Protein AF-A0A9D5JKX4-F1 (afdb_monomer)

Sequence (293 aa):
IPADLVMRQAEAALWLLARFGGAGSKSRKGFGAFADIEVEGIGSLEDCIAAGRELRDVCKFTTQTGRKTKTPALESRIGPIKITTPWKDPWFALDRVGDVYQRFVKECKPADRAKLGLPRKGLPRDLNRPRRLASPVHWSLTHGEGGRLTVRWIAFPDGTNDTSTGILRALRGFAERDLAESVRRYRGSGQKTPQRGRTTLDQPLQPRQTIMAELIEEKTKKGGWKARHPETGITGHIENNNAVPPDAEVGQKVKLIVKIAKPNHTVFLWPTPGTEQMQRKATRKPPGGRRRW

Secondary structure (DSSP, 8-state):
--HHHHHHHHHHHHHHHHHH---STTTTBTTTPPPP--BTTB-SHHHHHHHHHHHHHHTT----TT---SS--GGG-EEEEEEE-S---HHHHHHHHHHHHHHHHHHS-HHHHGGGTPPPSS----TTSPP-PPP-EEEEEEE-GGG-EEEEEEE---TT-HHHHHHHHHHHHHHHHHHHHHHHHT--TT---------GGGSPPPTT-EEEEEEES---TTS--EEE-TTT--EEEESSGGGS-TT--TT-EEEEEEEEEETTEEEEE---HHHHHHHHHHHHS-S------

Radius of gyration: 26.94 Å; Cα contacts (8 Å, |Δi|>4): 433; chains: 1; bounding box: 70×52×73 Å

Mean predicted aligned error: 10.8 Å

Solvent-accessible surface area (backbone atoms only — not comparable to full-atom values): 16860 Å² total; per-residue (Å²): 132,62,68,68,61,54,50,48,47,51,51,33,52,50,46,47,36,26,65,52,29,39,52,71,82,61,9,52,70,34,31,55,36,36,63,83,70,89,46,91,92,41,90,49,73,65,41,39,51,50,47,56,46,54,54,32,59,76,68,61,52,73,80,61,84,84,67,70,50,75,54,66,44,83,91,63,41,47,72,73,48,79,46,81,37,58,38,56,52,67,67,44,53,49,48,54,55,49,48,52,53,50,54,56,51,67,74,41,55,77,79,54,41,47,62,57,34,55,88,78,85,88,71,79,94,54,89,88,54,83,71,85,52,72,50,30,55,26,28,17,51,33,78,46,79,95,54,17,31,28,45,33,36,38,31,29,37,53,51,83,41,74,67,42,45,51,54,50,52,51,49,48,57,49,45,56,53,53,48,52,50,48,41,68,76,51,54,64,59,70,70,64,52,77,60,82,66,70,52,71,56,75,57,74,66,48,61,72,38,74,45,70,25,27,29,44,82,66,51,46,101,84,68,33,50,22,34,30,30,74,76,66,66,51,57,27,42,34,74,52,44,90,67,54,63,91,85,67,51,72,67,42,78,42,70,33,30,28,65,38,61,43,102,92,53,30,33,31,32,54,77,42,78,69,56,50,50,52,50,56,55,59,72,64,53,70,81,72,76,77,78,80,126

Nearest PDB structures (foldseek):
  4bts-assembly1_C0  TM=4.861E-01  e=1.302E-01  Tetrahymena thermophila SB210
  8s8e-assembly1_i  TM=3.885E-01  e=6.857E-02  Saccharomyces cerevisiae S288C
  3jam-assembly1_i  TM=4.551E-01  e=2.472E-01  Saccharomyces cerevisiae
  8s8d-assembly1_i  TM=3.923E-01  e=1.302E-01  Saccharomyces cerevisiae S288C
  1bia-assembly1_A  TM=3.705E-01  e=1.159E-01  Escherichia coli

pLDDT: mean 87.34, std 14.93, range [41.31, 98.38]

Foldseek 3Di:
DDPVLVVLLVLLVVQCCQPFFADDDPRLLAPRHHAHDDGPQDDDLVSNVVSVVVVCVVVVVPPPPPDQDQDFDSVQKDDWDKDWFLALDVVLVSVLLVVLLVVLLVPDDPVLNQLQQDDDPDDDPDVPDDPRDHRFKGWHWYQDPPSIIMIIMMGTGRSPDVSSVVSVVVSVVSSVVSVVVVRVVPVDHDPDNPPPPVPVLPDQDDAFDKAWWFWAPDADPVRFTKTARPSNRDIATAPPRVLPDPPDDGRDTAIWGWHDGDRNYTYIYHDDPVSVVVSVVVVPPPPDDPPDD

Structure (mmCIF, N/CA/C/O backbone):
data_AF-A0A9D5JKX4-F1
#
_entry.id   AF-A0A9D5JKX4-F1
#
loop_
_atom_site.group_PDB
_atom_site.id
_atom_site.type_symbol
_atom_site.label_atom_id
_atom_site.label_alt_id
_atom_site.label_comp_id
_atom_site.label_asym_id
_atom_site.label_entity_id
_atom_site.label_seq_id
_atom_site.pdbx_PDB_ins_code
_atom_site.Cartn_x
_atom_site.Cartn_y
_atom_site.Cartn_z
_atom_site.occupancy
_atom_site.B_iso_or_equiv
_atom_site.auth_seq_id
_atom_site.auth_comp_id
_atom_site.auth_asym_id
_atom_site.auth_atom_id
_atom_site.pdbx_PDB_model_num
ATOM 1 N N . ILE A 1 1 ? 13.914 0.297 -35.283 1.00 93.81 1 ILE A N 1
ATOM 2 C CA . ILE A 1 1 ? 14.108 -0.513 -34.056 1.00 93.81 1 ILE A CA 1
ATOM 3 C C . ILE A 1 1 ? 13.853 -1.962 -34.456 1.00 93.81 1 ILE A C 1
ATOM 5 O O . ILE A 1 1 ? 12.792 -2.187 -35.030 1.00 93.81 1 ILE A O 1
ATOM 9 N N . PRO A 1 2 ? 14.802 -2.894 -34.267 1.00 96.75 2 PRO A N 1
ATOM 10 C CA . PRO A 1 2 ? 14.606 -4.312 -34.583 1.00 96.75 2 PRO A CA 1
ATOM 11 C C . PRO A 1 2 ? 13.419 -4.919 -33.823 1.00 96.75 2 PRO A C 1
ATOM 13 O O . PRO A 1 2 ? 13.163 -4.522 -32.685 1.00 96.75 2 PRO A O 1
ATOM 16 N N . ALA A 1 3 ? 12.714 -5.876 -34.434 1.00 97.69 3 ALA A N 1
ATOM 17 C CA . ALA A 1 3 ? 11.546 -6.521 -33.827 1.00 97.69 3 ALA A CA 1
ATOM 18 C C . ALA A 1 3 ? 11.907 -7.252 -32.523 1.00 97.69 3 ALA A C 1
ATOM 20 O O . ALA A 1 3 ? 11.235 -7.054 -31.512 1.00 97.69 3 ALA A O 1
ATOM 21 N N . ASP A 1 4 ? 13.021 -7.987 -32.518 1.00 97.06 4 ASP A N 1
ATOM 22 C CA . ASP A 1 4 ? 13.503 -8.727 -31.343 1.00 97.06 4 ASP A CA 1
ATOM 23 C C . ASP A 1 4 ? 13.777 -7.800 -30.154 1.00 97.06 4 ASP A C 1
ATOM 25 O O . ASP A 1 4 ? 13.469 -8.122 -29.010 1.00 97.06 4 ASP A O 1
ATOM 29 N N . LEU A 1 5 ? 14.269 -6.587 -30.421 1.00 96.88 5 LEU A N 1
ATOM 30 C CA . LEU A 1 5 ? 14.516 -5.598 -29.377 1.00 96.88 5 LEU A CA 1
ATOM 31 C C . LEU A 1 5 ? 13.212 -5.059 -28.775 1.00 96.88 5 LEU A C 1
ATOM 33 O O . LEU A 1 5 ? 13.147 -4.812 -27.572 1.00 96.88 5 LEU A O 1
ATOM 37 N N . VAL A 1 6 ? 12.167 -4.887 -29.594 1.00 97.62 6 VAL A N 1
ATOM 38 C CA . VAL A 1 6 ? 10.828 -4.507 -29.114 1.00 97.62 6 VAL A CA 1
ATOM 39 C C . VAL A 1 6 ? 10.225 -5.631 -28.273 1.00 97.62 6 VAL A C 1
ATOM 41 O O . VAL A 1 6 ? 9.691 -5.349 -27.199 1.00 97.62 6 VAL A O 1
ATOM 44 N N . MET A 1 7 ? 10.353 -6.885 -28.719 1.00 97.81 7 MET A N 1
ATOM 45 C CA . MET A 1 7 ? 9.902 -8.052 -27.955 1.00 97.81 7 MET A CA 1
ATOM 46 C C . MET A 1 7 ? 10.597 -8.109 -26.593 1.00 97.81 7 MET A C 1
ATOM 48 O O . MET A 1 7 ? 9.923 -8.130 -25.565 1.00 97.81 7 MET A O 1
ATOM 52 N N . ARG A 1 8 ? 11.926 -7.964 -26.573 1.00 97.50 8 ARG A N 1
ATOM 53 C CA . ARG A 1 8 ? 12.723 -7.945 -25.341 1.00 97.50 8 ARG A CA 1
ATOM 54 C C . ARG A 1 8 ? 12.297 -6.847 -24.362 1.00 97.50 8 ARG A C 1
ATOM 56 O O . ARG A 1 8 ? 12.315 -7.051 -23.149 1.00 97.50 8 ARG A O 1
ATOM 63 N N . GLN A 1 9 ? 11.887 -5.670 -24.851 1.00 98.00 9 GLN A N 1
ATOM 64 C CA . GLN A 1 9 ? 11.314 -4.637 -23.975 1.00 98.00 9 GLN A CA 1
ATOM 65 C C . GLN A 1 9 ? 9.968 -5.051 -23.387 1.00 98.00 9 GLN A C 1
ATOM 67 O O . GLN A 1 9 ? 9.707 -4.775 -22.216 1.00 98.00 9 GLN A O 1
ATOM 72 N N . ALA A 1 10 ? 9.098 -5.658 -24.196 1.00 98.00 10 ALA A N 1
ATOM 73 C CA . ALA A 1 10 ? 7.784 -6.103 -23.749 1.00 98.00 10 ALA A CA 1
ATOM 74 C C . ALA A 1 10 ? 7.919 -7.196 -22.679 1.00 98.00 10 ALA A C 1
ATOM 76 O O . ALA A 1 10 ? 7.260 -7.134 -21.644 1.00 98.00 10 ALA A O 1
ATOM 77 N N . GLU A 1 11 ? 8.847 -8.122 -22.892 1.00 98.19 11 GLU A N 1
ATOM 78 C CA . GLU A 1 11 ? 9.276 -9.162 -21.961 1.00 98.19 11 GLU A CA 1
ATOM 79 C C . GLU A 1 11 ? 9.820 -8.591 -20.649 1.00 98.19 11 GLU A C 1
ATOM 81 O O . GLU A 1 11 ? 9.326 -8.932 -19.572 1.00 98.19 11 GLU A O 1
ATOM 86 N N . ALA A 1 12 ? 10.761 -7.643 -20.718 1.00 98.31 12 ALA A N 1
ATOM 87 C CA . ALA A 1 12 ? 11.282 -6.957 -19.538 1.00 98.31 12 ALA A CA 1
ATOM 88 C C . ALA A 1 12 ? 10.181 -6.205 -18.770 1.00 98.31 12 ALA A C 1
ATOM 90 O O . ALA A 1 12 ? 10.105 -6.265 -17.539 1.00 98.31 12 ALA A O 1
ATOM 91 N N . ALA A 1 13 ? 9.286 -5.516 -19.484 1.00 97.88 13 ALA A N 1
ATOM 92 C CA . ALA A 1 13 ? 8.159 -4.808 -18.887 1.00 97.88 13 ALA A CA 1
ATOM 93 C C . ALA A 1 13 ? 7.166 -5.768 -18.213 1.00 97.88 13 ALA A C 1
ATOM 95 O O . ALA A 1 13 ? 6.703 -5.491 -17.102 1.00 97.88 13 ALA A O 1
ATOM 96 N N . LEU A 1 14 ? 6.865 -6.902 -18.851 1.00 98.00 14 LEU A N 1
ATOM 97 C CA . LEU A 1 14 ? 5.994 -7.939 -18.310 1.00 98.00 14 LEU A CA 1
ATOM 98 C C . LEU A 1 14 ? 6.611 -8.577 -17.060 1.00 98.00 14 LEU A C 1
ATOM 100 O O . LEU A 1 14 ? 5.926 -8.712 -16.043 1.00 98.00 14 LEU A O 1
ATOM 104 N N . TRP A 1 15 ? 7.912 -8.876 -17.091 1.00 97.94 15 TRP A N 1
ATOM 105 C CA . TRP A 1 15 ? 8.649 -9.393 -15.939 1.00 97.94 15 TRP A CA 1
ATOM 106 C C . TRP A 1 15 ? 8.595 -8.420 -14.754 1.00 97.94 15 TRP A C 1
ATOM 108 O O . TRP A 1 15 ? 8.248 -8.814 -13.640 1.00 97.94 15 TRP A O 1
ATOM 118 N N . LEU A 1 16 ? 8.841 -7.122 -14.979 1.00 97.12 16 LEU A N 1
ATOM 119 C CA . LEU A 1 16 ? 8.740 -6.090 -13.936 1.00 97.12 16 LEU A CA 1
ATOM 120 C C . LEU A 1 16 ? 7.326 -5.980 -13.360 1.00 97.12 16 LEU A C 1
ATOM 122 O O . LEU A 1 16 ? 7.160 -5.892 -12.136 1.00 97.12 16 LEU A O 1
ATOM 126 N N . LEU A 1 17 ? 6.313 -5.981 -14.233 1.00 96.69 17 LEU A N 1
ATOM 127 C CA . LEU A 1 17 ? 4.908 -5.916 -13.844 1.00 96.69 17 LEU A CA 1
ATOM 128 C C . LEU A 1 17 ? 4.529 -7.111 -12.966 1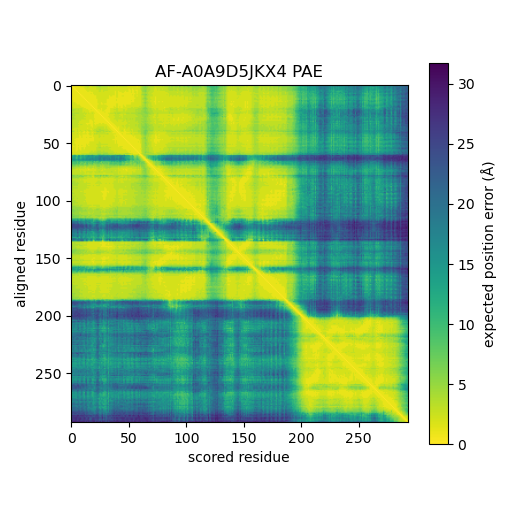.00 96.69 17 LEU A C 1
ATOM 130 O O . LEU A 1 17 ? 3.875 -6.917 -11.941 1.00 96.69 17 LEU A O 1
ATOM 134 N N . ALA A 1 18 ? 4.974 -8.314 -13.328 1.00 96.81 18 ALA A N 1
ATOM 135 C CA . ALA A 1 18 ? 4.704 -9.522 -12.565 1.00 96.81 18 ALA A CA 1
ATOM 136 C C . ALA A 1 18 ? 5.461 -9.552 -11.227 1.00 96.81 18 ALA A C 1
ATOM 138 O O . ALA A 1 18 ? 4.887 -9.863 -10.184 1.00 96.81 18 ALA A O 1
ATOM 139 N N . ARG A 1 19 ? 6.745 -9.167 -11.226 1.00 96.06 19 ARG A N 1
ATOM 140 C CA . ARG A 1 19 ? 7.622 -9.293 -10.052 1.00 96.06 19 ARG A CA 1
ATOM 141 C C . ARG A 1 19 ? 7.341 -8.239 -8.979 1.00 96.06 19 ARG A C 1
ATOM 143 O O . ARG A 1 19 ? 7.350 -8.564 -7.787 1.00 96.06 19 ARG A O 1
ATOM 150 N N . PHE A 1 20 ? 7.114 -6.989 -9.389 1.00 95.25 20 PHE A N 1
ATOM 151 C CA . PHE A 1 20 ? 7.053 -5.818 -8.499 1.00 95.25 20 PHE A CA 1
ATOM 152 C C . PHE A 1 20 ? 5.793 -4.960 -8.667 1.00 95.25 20 PHE A C 1
ATOM 154 O O . PHE A 1 20 ? 5.570 -4.030 -7.887 1.00 95.25 20 PHE A O 1
ATOM 161 N N . GLY A 1 21 ? 4.988 -5.239 -9.689 1.00 94.25 21 GLY A N 1
ATOM 162 C CA . GLY A 1 21 ? 3.763 -4.517 -9.986 1.00 94.25 21 GLY A CA 1
ATOM 163 C C . GLY A 1 21 ? 2.507 -5.291 -9.600 1.00 94.25 21 GLY A C 1
ATOM 164 O O . GLY A 1 21 ? 2.458 -6.037 -8.622 1.00 94.25 21 GLY A O 1
ATOM 165 N N . GLY A 1 22 ? 1.461 -5.032 -10.372 1.00 95.31 22 GLY A N 1
ATOM 166 C CA . GLY A 1 22 ? 0.150 -5.641 -10.245 1.00 95.31 22 GLY A CA 1
ATOM 167 C C . GLY A 1 22 ? -0.879 -4.834 -11.028 1.00 95.31 22 GLY A C 1
ATOM 168 O O . GLY A 1 22 ? -0.662 -3.653 -11.330 1.00 95.31 22 GLY A O 1
ATOM 169 N N . ALA A 1 23 ? -2.015 -5.448 -11.329 1.00 96.00 23 ALA A N 1
ATOM 170 C CA . ALA A 1 23 ? -3.103 -4.805 -12.058 1.00 96.00 23 ALA A CA 1
ATOM 171 C C . ALA A 1 23 ? -4.295 -4.472 -11.147 1.00 96.00 23 ALA A C 1
ATOM 173 O O . ALA A 1 23 ? -4.563 -5.138 -10.149 1.00 96.00 23 ALA A O 1
ATOM 174 N N . GLY A 1 24 ? -5.035 -3.422 -11.506 1.00 95.12 24 GLY A N 1
ATOM 175 C CA . GLY A 1 24 ? -6.277 -3.041 -10.834 1.00 95.12 24 GLY A CA 1
ATOM 176 C C . GLY A 1 24 ? -6.125 -2.095 -9.637 1.00 95.12 24 GLY A C 1
ATOM 177 O O . GLY A 1 24 ? -5.083 -1.485 -9.378 1.00 95.12 24 GLY A O 1
ATOM 178 N N . SER A 1 25 ? -7.234 -1.910 -8.917 1.00 89.88 25 SER A N 1
ATOM 179 C CA . SER A 1 25 ? -7.308 -0.961 -7.804 1.00 89.88 25 SER A CA 1
ATOM 180 C C . SER A 1 25 ? -6.390 -1.384 -6.659 1.00 89.88 25 SER A C 1
ATOM 182 O O . SER A 1 25 ? -6.433 -2.522 -6.201 1.00 89.88 25 SER A O 1
ATOM 184 N N . LYS A 1 26 ? -5.599 -0.428 -6.151 1.00 90.88 26 LYS A N 1
ATOM 185 C CA . LYS A 1 26 ? -4.633 -0.621 -5.052 1.00 90.88 26 LYS A CA 1
ATOM 186 C C . LYS A 1 26 ? -3.482 -1.577 -5.383 1.00 90.88 26 LYS A C 1
ATOM 188 O O . LYS A 1 26 ? -2.864 -2.083 -4.450 1.00 90.88 26 LYS A O 1
ATOM 193 N N . SER A 1 27 ? -3.130 -1.763 -6.656 1.00 94.31 27 SER A N 1
ATOM 194 C CA . SER A 1 27 ? -2.070 -2.711 -7.016 1.00 94.31 27 SER A CA 1
ATOM 195 C C . SER A 1 27 ? -0.710 -2.430 -6.382 1.00 94.31 27 SER A C 1
ATOM 197 O O . SER A 1 27 ? -0.019 -3.329 -5.922 1.00 94.31 27 SER A O 1
ATOM 199 N N . ARG A 1 28 ? -0.394 -1.150 -6.183 1.00 92.25 28 ARG A N 1
ATOM 200 C CA . ARG A 1 28 ? 0.798 -0.685 -5.448 1.00 92.25 28 ARG A CA 1
ATOM 201 C C . ARG A 1 28 ? 0.847 -1.112 -3.974 1.00 92.25 28 ARG A C 1
ATOM 203 O O . ARG A 1 28 ? 1.863 -0.918 -3.318 1.00 92.25 28 ARG A O 1
ATOM 210 N N . LYS A 1 29 ? -0.262 -1.635 -3.443 1.00 93.94 29 LYS A N 1
ATOM 211 C CA . LYS A 1 29 ? -0.410 -2.130 -2.070 1.00 93.94 29 LYS A CA 1
ATOM 212 C C . LYS A 1 29 ? -0.541 -3.657 -2.007 1.00 93.94 29 LYS A C 1
ATOM 214 O O . LYS A 1 29 ? -1.134 -4.165 -1.057 1.00 93.94 29 LYS A O 1
ATOM 219 N N . GLY A 1 30 ? -0.045 -4.365 -3.019 1.00 94.88 30 GLY A N 1
ATOM 220 C CA . GLY A 1 30 ? -0.017 -5.826 -3.091 1.00 94.88 30 GLY A CA 1
ATOM 221 C C . GLY A 1 30 ? -1.286 -6.486 -3.626 1.00 94.88 30 GLY A C 1
ATOM 222 O O . GLY A 1 30 ? -1.341 -7.708 -3.693 1.00 94.88 30 GLY A O 1
ATOM 223 N N . PHE A 1 31 ? -2.298 -5.709 -4.023 1.00 95.38 31 PHE A N 1
ATOM 224 C CA . PHE A 1 31 ? -3.505 -6.244 -4.661 1.00 95.38 31 PHE A CA 1
ATOM 225 C C . PHE A 1 31 ? -3.256 -6.540 -6.144 1.00 95.38 31 PHE A C 1
ATOM 227 O O . PHE A 1 31 ? -2.521 -5.814 -6.802 1.00 95.38 31 PHE A O 1
ATOM 234 N N . GLY A 1 32 ? -3.870 -7.591 -6.690 1.00 96.56 32 GLY A N 1
ATOM 235 C CA . GLY A 1 32 ? -3.685 -7.938 -8.106 1.00 96.56 32 GLY A CA 1
ATOM 236 C C . GLY A 1 32 ? -2.222 -8.194 -8.491 1.00 96.56 32 GLY A C 1
ATOM 237 O O . GLY A 1 32 ? -1.838 -7.915 -9.626 1.00 96.56 32 GLY A O 1
ATOM 238 N N . ALA A 1 33 ? -1.408 -8.652 -7.533 1.00 96.88 33 ALA A N 1
ATOM 239 C CA . ALA A 1 33 ? -0.063 -9.144 -7.792 1.00 96.88 33 ALA A CA 1
ATOM 240 C C . ALA A 1 33 ? -0.141 -10.436 -8.617 1.00 96.88 33 ALA A C 1
ATOM 242 O O . ALA A 1 33 ? -1.061 -11.237 -8.438 1.00 96.88 33 ALA A O 1
ATOM 243 N N . PHE A 1 34 ? 0.822 -10.623 -9.513 1.00 97.00 34 PHE A N 1
ATOM 244 C CA . PHE A 1 34 ? 0.921 -11.818 -10.341 1.00 97.00 34 PHE A CA 1
ATOM 245 C C . PHE A 1 34 ? 1.847 -12.849 -9.690 1.00 97.00 34 PHE A C 1
ATOM 247 O O . PHE A 1 34 ? 2.642 -12.522 -8.806 1.00 97.00 34 PHE A O 1
ATOM 254 N N . ALA A 1 35 ? 1.740 -14.099 -10.137 1.00 95.56 35 ALA A N 1
ATOM 255 C CA . ALA A 1 35 ? 2.772 -15.090 -9.868 1.00 95.56 35 ALA A CA 1
ATOM 256 C C . ALA A 1 35 ? 4.089 -14.684 -10.548 1.00 95.56 35 ALA A C 1
ATOM 258 O O . ALA A 1 35 ? 4.098 -13.887 -11.490 1.00 95.56 35 ALA A O 1
ATOM 259 N N . ASP A 1 36 ? 5.198 -15.248 -10.070 1.00 95.50 36 ASP A N 1
ATOM 260 C CA . ASP A 1 36 ? 6.462 -15.137 -10.789 1.00 95.50 36 ASP A CA 1
ATOM 261 C C . ASP A 1 36 ? 6.313 -15.795 -12.159 1.00 95.50 36 ASP A C 1
ATOM 263 O O . ASP A 1 36 ? 5.781 -16.898 -12.271 1.00 95.50 36 ASP A O 1
ATOM 267 N N . ILE A 1 37 ? 6.781 -15.091 -13.183 1.00 95.81 37 ILE A N 1
ATOM 268 C CA . ILE A 1 37 ? 6.887 -15.608 -14.539 1.00 95.81 37 ILE A CA 1
ATOM 269 C C . ILE A 1 37 ? 8.364 -15.725 -14.888 1.00 95.81 37 ILE A C 1
ATOM 271 O O . ILE A 1 37 ? 9.171 -14.869 -14.507 1.00 95.81 37 ILE A O 1
ATOM 275 N N . GLU A 1 38 ? 8.690 -16.782 -15.615 1.00 96.94 38 GLU A N 1
ATOM 276 C CA . GLU A 1 38 ? 9.985 -16.937 -16.256 1.00 96.94 38 GLU A CA 1
ATOM 277 C C . GLU A 1 38 ? 9.876 -16.358 -17.663 1.00 96.94 38 GLU A C 1
ATOM 279 O O . GLU A 1 38 ? 8.911 -16.619 -18.383 1.00 96.94 38 GLU A O 1
ATOM 284 N N . VAL A 1 39 ? 10.839 -15.519 -18.021 1.00 96.81 39 VAL A N 1
ATOM 285 C CA . VAL A 1 39 ? 10.915 -14.863 -19.323 1.00 96.81 39 VAL A CA 1
ATOM 286 C C . 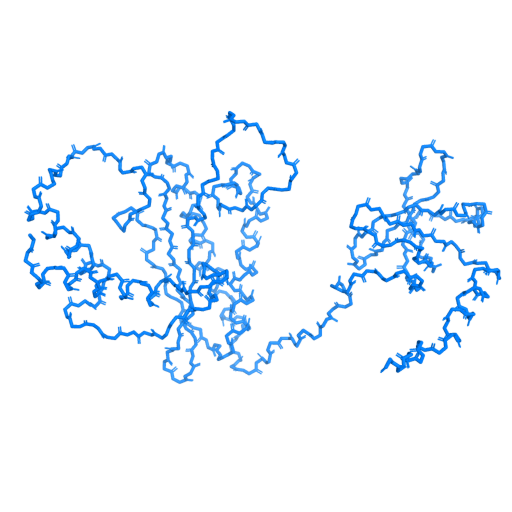VAL A 1 39 ? 12.329 -15.079 -19.830 1.00 96.81 39 VAL A C 1
ATOM 288 O O . VAL A 1 39 ? 13.294 -14.810 -19.111 1.00 96.81 39 VAL A O 1
ATOM 291 N N . GLU A 1 40 ? 12.458 -15.615 -21.039 1.00 95.62 40 GLU A N 1
ATOM 292 C CA . GLU A 1 40 ? 13.760 -15.952 -21.604 1.00 95.62 40 GLU A CA 1
ATOM 293 C C . GLU A 1 40 ? 14.657 -14.706 -21.667 1.00 95.62 40 GLU A C 1
ATOM 295 O O . GLU A 1 40 ? 14.240 -13.625 -22.075 1.00 95.62 40 GLU A O 1
ATOM 300 N N . GLY A 1 41 ? 15.890 -14.824 -21.169 1.00 95.00 41 GLY A N 1
ATOM 301 C CA . GLY A 1 41 ? 16.845 -13.713 -21.151 1.00 95.00 41 GLY A CA 1
ATOM 302 C C . GLY A 1 41 ? 16.538 -12.565 -20.174 1.00 95.00 41 GLY A C 1
ATOM 303 O O . GLY A 1 41 ? 17.302 -11.597 -20.164 1.00 95.00 41 GLY A O 1
ATOM 304 N N . ILE A 1 42 ? 15.481 -12.652 -19.349 1.00 98.06 42 ILE A N 1
ATOM 305 C CA . ILE A 1 42 ? 15.151 -11.674 -18.297 1.00 98.06 42 ILE A CA 1
ATOM 306 C C . ILE A 1 42 ? 14.928 -12.388 -16.953 1.00 98.06 42 ILE A C 1
ATOM 308 O O . ILE A 1 42 ? 13.826 -12.829 -16.624 1.00 98.06 42 ILE A O 1
ATOM 312 N N . GLY A 1 43 ? 15.977 -12.455 -16.128 1.00 96.62 43 GLY A N 1
ATOM 313 C CA . GLY A 1 43 ? 15.930 -13.067 -14.792 1.00 96.62 43 GLY A CA 1
ATOM 314 C C . GLY A 1 43 ? 16.029 -12.065 -13.638 1.00 96.62 43 GLY A C 1
ATOM 315 O O . GLY A 1 43 ? 15.772 -12.410 -12.478 1.00 96.62 43 GLY A O 1
ATOM 316 N N . SER A 1 44 ? 16.407 -10.820 -13.928 1.00 96.94 44 SER A N 1
ATOM 317 C CA . SER A 1 44 ? 16.780 -9.828 -12.922 1.00 96.94 44 SER A CA 1
ATOM 318 C C . SER A 1 44 ? 16.379 -8.394 -13.290 1.00 96.94 44 SER A C 1
ATOM 320 O O . SER A 1 44 ? 15.960 -8.077 -14.405 1.00 96.94 44 SER A O 1
ATOM 322 N N . LEU A 1 45 ? 16.516 -7.489 -12.315 1.00 96.88 45 LEU A N 1
ATOM 323 C CA . LEU A 1 45 ? 16.338 -6.053 -12.551 1.00 96.88 45 LEU A CA 1
ATOM 324 C C . LEU A 1 45 ? 17.450 -5.492 -13.438 1.00 96.88 45 LEU A C 1
ATOM 326 O O . LEU A 1 45 ? 17.224 -4.546 -14.189 1.00 96.88 45 LEU A O 1
ATOM 330 N N . GLU A 1 46 ? 18.641 -6.068 -13.333 1.00 97.12 46 GLU A N 1
ATOM 331 C CA . GLU A 1 46 ? 19.815 -5.730 -14.119 1.00 97.12 46 GLU A CA 1
ATOM 332 C C . GLU A 1 46 ? 19.582 -6.061 -15.597 1.00 97.12 46 GLU A C 1
ATOM 334 O O . GLU A 1 46 ? 19.862 -5.210 -16.440 1.00 97.12 46 GLU A O 1
ATOM 339 N N . ASP A 1 47 ? 18.955 -7.201 -15.904 1.00 97.75 47 ASP A N 1
ATOM 340 C CA . ASP A 1 47 ? 18.568 -7.563 -17.277 1.00 97.75 47 ASP A CA 1
ATOM 341 C C . ASP A 1 47 ? 17.545 -6.575 -17.847 1.00 97.75 47 ASP A C 1
ATOM 343 O O . ASP A 1 47 ? 17.669 -6.129 -18.986 1.00 97.75 47 ASP A O 1
ATOM 347 N N . CYS A 1 48 ? 16.570 -6.149 -17.036 1.00 98.00 48 CYS A N 1
ATOM 348 C CA . CYS A 1 48 ? 15.600 -5.129 -17.443 1.00 98.00 48 CYS A CA 1
ATOM 349 C C . CYS A 1 48 ? 16.275 -3.779 -17.743 1.00 98.00 48 CYS A C 1
ATOM 351 O O . CYS A 1 48 ? 15.905 -3.083 -18.690 1.00 98.00 48 CYS A O 1
ATOM 353 N N . ILE A 1 49 ? 17.272 -3.391 -16.939 1.00 96.19 49 ILE A N 1
ATOM 354 C CA . ILE A 1 49 ? 18.061 -2.173 -17.170 1.00 96.19 49 ILE A CA 1
ATOM 355 C C . ILE A 1 49 ? 18.908 -2.317 -18.435 1.00 96.19 49 ILE A C 1
ATOM 357 O O . ILE A 1 49 ? 18.981 -1.370 -19.218 1.00 96.19 49 ILE A O 1
ATOM 361 N N . ALA A 1 50 ? 19.538 -3.475 -18.642 1.00 96.44 50 ALA A N 1
ATOM 362 C CA . ALA A 1 50 ? 20.338 -3.764 -19.825 1.00 96.44 50 ALA A CA 1
ATOM 363 C C . ALA A 1 50 ? 19.483 -3.695 -21.096 1.00 96.44 50 ALA A C 1
ATOM 365 O O . ALA A 1 50 ? 19.834 -2.954 -22.011 1.00 96.44 50 ALA A O 1
ATOM 366 N N . ALA A 1 51 ? 18.311 -4.338 -21.099 1.00 96.94 51 ALA A N 1
ATOM 367 C CA . ALA A 1 51 ? 17.347 -4.240 -22.188 1.00 96.94 51 ALA A CA 1
ATOM 368 C C . ALA A 1 51 ? 16.976 -2.771 -22.457 1.00 96.94 51 ALA A C 1
ATOM 370 O O . ALA A 1 51 ? 17.012 -2.309 -23.598 1.00 96.94 51 ALA A O 1
ATOM 371 N N . GLY A 1 52 ? 16.657 -1.993 -21.418 1.00 95.00 52 GLY A N 1
ATOM 372 C CA . GLY A 1 52 ? 16.327 -0.575 -21.573 1.00 95.00 52 GLY A CA 1
ATOM 373 C C . GLY A 1 52 ? 17.478 0.276 -22.129 1.00 95.00 52 GLY A C 1
ATOM 374 O O . GLY A 1 52 ? 17.225 1.242 -22.850 1.00 95.00 52 GLY A O 1
ATOM 375 N N . ARG A 1 53 ? 18.737 -0.056 -21.809 1.00 94.25 53 ARG A N 1
ATOM 376 C CA . ARG A 1 53 ? 19.933 0.599 -22.373 1.00 94.25 53 ARG A CA 1
ATOM 377 C C . ARG A 1 53 ? 20.113 0.256 -23.846 1.00 94.25 53 ARG A C 1
ATOM 379 O O . ARG A 1 53 ? 20.225 1.174 -24.646 1.00 94.25 53 ARG A O 1
ATOM 386 N N . GLU A 1 54 ? 20.020 -1.022 -24.194 1.00 95.50 54 GLU A N 1
ATOM 387 C CA . GLU A 1 54 ? 20.131 -1.508 -25.572 1.00 95.50 54 GLU A CA 1
ATOM 388 C C . GLU A 1 54 ? 19.134 -0.796 -26.504 1.00 95.50 54 GLU A C 1
ATOM 390 O O . GLU A 1 54 ? 19.507 -0.287 -27.563 1.00 95.50 54 GLU A O 1
ATOM 395 N N . LEU A 1 55 ? 17.872 -0.649 -26.072 1.00 95.38 55 LEU A N 1
ATOM 396 C CA . LEU A 1 55 ? 16.877 0.121 -26.823 1.00 95.38 55 LEU A CA 1
ATOM 397 C C . LEU A 1 55 ? 17.279 1.592 -26.995 1.00 95.38 55 LEU A C 1
ATOM 399 O O . LEU A 1 55 ? 17.093 2.157 -28.075 1.00 95.38 55 LEU A O 1
ATOM 403 N N . ARG A 1 56 ? 17.797 2.235 -25.942 1.00 93.25 56 ARG A N 1
ATOM 404 C CA . ARG A 1 56 ? 18.232 3.638 -26.012 1.00 93.25 56 ARG A CA 1
ATOM 405 C C . ARG A 1 56 ? 19.386 3.822 -26.989 1.00 93.25 56 ARG A C 1
ATOM 407 O O . ARG A 1 56 ? 19.337 4.767 -27.777 1.00 93.25 56 ARG A O 1
ATOM 414 N N . ASP A 1 57 ? 20.344 2.904 -26.973 1.00 93.44 57 ASP A N 1
ATOM 415 C CA . ASP A 1 57 ? 21.515 2.931 -27.845 1.00 93.44 57 ASP A CA 1
ATOM 416 C C . ASP A 1 57 ? 21.097 2.805 -29.319 1.00 93.44 57 ASP A C 1
ATOM 418 O O . ASP A 1 57 ? 21.463 3.646 -30.143 1.00 93.44 57 ASP A O 1
ATOM 422 N N . VAL A 1 58 ? 20.223 1.844 -29.648 1.00 95.44 58 VAL A N 1
ATOM 423 C CA . VAL A 1 58 ? 19.686 1.663 -31.013 1.00 95.44 58 VAL A CA 1
ATOM 424 C C . VAL A 1 58 ? 18.867 2.867 -31.480 1.00 95.44 58 VAL A C 1
ATOM 426 O O . VAL A 1 58 ? 18.948 3.272 -32.641 1.00 95.44 58 VAL A O 1
ATOM 429 N N . CYS A 1 59 ? 18.089 3.469 -30.582 1.00 94.19 59 CYS A N 1
ATOM 430 C CA . CYS A 1 59 ? 17.328 4.683 -30.871 1.00 94.19 59 CYS A CA 1
ATOM 431 C C . CYS A 1 59 ? 18.199 5.945 -30.946 1.00 94.19 59 CYS A C 1
ATOM 433 O O . CYS A 1 59 ? 17.666 7.020 -31.222 1.00 94.19 59 CYS A O 1
ATOM 435 N N . LYS A 1 60 ? 19.512 5.844 -30.688 1.00 92.75 60 LYS A N 1
ATOM 436 C CA . LYS A 1 60 ? 20.432 6.984 -30.572 1.00 92.75 60 LYS A CA 1
ATOM 437 C C . LYS A 1 60 ? 19.931 8.032 -29.577 1.00 92.75 60 LYS A C 1
ATOM 439 O O . LYS A 1 60 ? 20.198 9.227 -29.733 1.00 92.75 60 LYS A O 1
ATOM 444 N N . PHE A 1 61 ? 19.197 7.600 -28.547 1.00 88.62 61 PHE A N 1
ATOM 445 C CA . PHE A 1 61 ? 18.878 8.477 -27.434 1.00 88.62 61 PHE A CA 1
ATOM 446 C C . PHE A 1 61 ? 20.187 8.751 -26.719 1.00 88.62 61 PHE A C 1
ATOM 448 O O . PHE A 1 61 ? 20.707 7.891 -26.014 1.00 88.62 61 PHE A O 1
ATOM 455 N N . THR A 1 62 ? 20.739 9.944 -26.949 1.00 73.00 62 THR A N 1
ATOM 456 C CA . THR A 1 62 ? 21.985 10.365 -26.322 1.00 73.00 62 THR A CA 1
ATOM 457 C C . THR A 1 62 ? 21.807 10.185 -24.829 1.00 73.00 62 THR A C 1
ATOM 459 O O . THR A 1 62 ? 20.905 10.782 -24.230 1.00 73.00 62 THR A O 1
ATOM 462 N N . THR A 1 63 ? 22.648 9.352 -24.224 1.00 65.81 63 THR A N 1
ATOM 463 C CA . THR A 1 63 ? 22.791 9.292 -22.777 1.00 65.81 63 THR A CA 1
ATOM 464 C C . THR A 1 63 ? 23.297 10.669 -22.380 1.00 65.81 63 THR A C 1
ATOM 466 O O . THR A 1 63 ? 24.497 10.914 -22.389 1.00 65.81 63 THR A O 1
ATOM 469 N N . GLN A 1 64 ? 22.392 11.628 -22.153 1.00 61.22 64 GLN A N 1
ATOM 470 C CA . GLN A 1 64 ? 22.750 12.949 -21.654 1.00 61.22 64 GLN A CA 1
ATOM 471 C C . GLN A 1 64 ? 23.279 12.732 -20.240 1.00 61.22 64 GLN A C 1
ATOM 473 O O . GLN A 1 64 ? 22.539 12.781 -19.255 1.00 61.22 64 GLN A O 1
ATOM 478 N N . THR A 1 65 ? 24.565 12.410 -20.157 1.00 60.28 65 THR A N 1
ATOM 479 C CA . THR A 1 65 ? 25.316 12.246 -18.925 1.00 60.28 65 THR A CA 1
ATOM 480 C C . THR A 1 65 ? 25.162 13.539 -18.138 1.00 60.28 65 THR A C 1
ATOM 482 O O . THR A 1 65 ? 25.582 14.600 -18.586 1.00 60.28 65 THR A O 1
ATOM 485 N N . GLY A 1 66 ? 24.479 13.463 -16.995 1.00 66.19 66 GLY A N 1
ATOM 486 C CA . GLY A 1 66 ? 24.302 14.590 -16.076 1.00 66.19 66 GLY A CA 1
ATOM 487 C C . GLY A 1 66 ? 22.873 15.115 -15.925 1.00 66.19 66 GLY A C 1
ATOM 488 O O . GLY A 1 66 ? 22.589 15.782 -14.930 1.00 66.19 66 GLY A O 1
ATOM 489 N N . ARG A 1 67 ? 21.926 14.786 -16.818 1.00 71.25 67 ARG A N 1
ATOM 490 C CA . ARG A 1 67 ? 20.529 15.210 -16.619 1.00 71.25 67 ARG A CA 1
ATOM 491 C C . ARG A 1 67 ? 19.794 14.201 -15.733 1.00 71.25 67 ARG A C 1
ATOM 493 O O . ARG A 1 67 ? 19.399 13.136 -16.200 1.00 71.25 67 ARG A O 1
ATOM 500 N N . LYS A 1 68 ? 19.594 14.536 -14.448 1.00 69.50 68 LYS A N 1
ATOM 501 C CA . LYS A 1 68 ? 18.754 13.735 -13.534 1.00 69.50 68 LYS A CA 1
ATOM 502 C C . LYS A 1 68 ? 17.371 13.530 -14.170 1.00 69.50 68 LYS A C 1
ATOM 504 O O . LYS A 1 68 ? 16.706 14.500 -14.552 1.00 69.50 68 LYS A O 1
ATOM 509 N N . THR A 1 69 ? 16.943 12.275 -14.295 1.00 71.81 69 THR A N 1
ATOM 510 C CA . THR A 1 69 ? 15.607 11.940 -14.796 1.00 71.81 69 THR A CA 1
ATOM 511 C C . THR A 1 69 ? 14.564 12.516 -13.845 1.00 71.81 69 THR A C 1
ATOM 513 O O . THR A 1 69 ? 14.652 12.368 -12.631 1.00 71.81 69 THR A O 1
ATOM 516 N N . LYS A 1 70 ? 13.556 13.211 -14.379 1.00 77.94 70 LYS A N 1
ATOM 517 C CA . LYS A 1 70 ? 12.461 13.756 -13.554 1.00 77.94 70 LYS A CA 1
ATOM 518 C C . LYS A 1 70 ? 11.405 12.702 -13.215 1.00 77.94 70 LYS A C 1
ATOM 520 O O . LYS A 1 70 ? 10.502 12.965 -12.425 1.00 77.94 70 LYS A O 1
ATOM 525 N N . THR A 1 71 ? 11.500 11.529 -13.831 1.00 81.88 71 THR A N 1
ATOM 526 C CA . THR A 1 71 ? 10.562 10.420 -13.686 1.00 81.88 71 THR A CA 1
ATOM 527 C C . THR A 1 71 ? 11.182 9.285 -12.871 1.00 81.88 71 THR A C 1
ATOM 529 O O . THR A 1 71 ? 12.394 9.070 -12.958 1.00 81.88 71 THR A O 1
ATOM 532 N N . PRO A 1 72 ? 10.360 8.5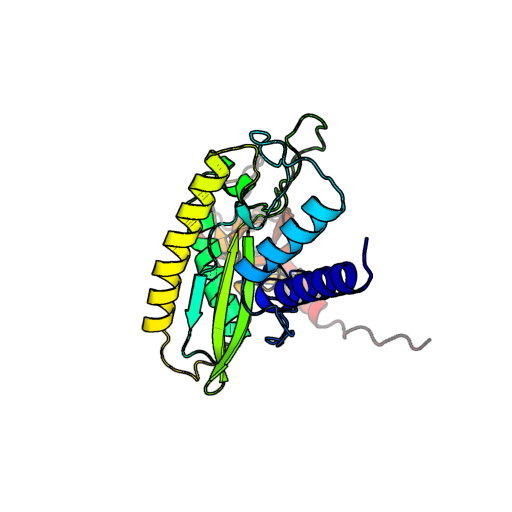32 -12.118 1.00 85.50 72 PRO A N 1
ATOM 533 C CA . PRO A 1 72 ? 10.737 7.232 -11.567 1.00 85.50 72 PRO A CA 1
ATOM 534 C C . PRO A 1 72 ? 11.467 6.363 -12.601 1.00 85.50 72 PRO A C 1
ATOM 536 O O . PRO A 1 72 ? 10.988 6.233 -13.728 1.00 85.50 72 PRO A O 1
ATOM 539 N N . ALA A 1 73 ? 12.609 5.784 -12.227 1.00 89.19 73 ALA A N 1
ATOM 540 C CA . ALA A 1 73 ? 13.418 4.926 -13.092 1.00 89.19 73 ALA A CA 1
ATOM 541 C C . ALA A 1 73 ? 14.038 3.772 -12.288 1.00 89.19 73 ALA A C 1
ATOM 543 O O . ALA A 1 73 ? 14.272 3.900 -11.085 1.00 89.19 73 ALA A O 1
ATOM 544 N N . LEU A 1 74 ? 14.318 2.642 -12.942 1.00 92.19 74 LEU A N 1
ATOM 545 C CA . LEU A 1 74 ? 14.920 1.472 -12.288 1.00 92.19 74 LEU A CA 1
ATOM 546 C C . LEU A 1 74 ? 16.335 1.757 -11.780 1.00 92.19 74 LEU A C 1
ATOM 548 O O . LEU A 1 74 ? 16.758 1.182 -10.778 1.00 92.19 74 LEU A O 1
ATOM 552 N N . GLU A 1 75 ? 17.056 2.652 -12.447 1.00 90.75 75 GLU A N 1
ATOM 553 C CA . GLU A 1 75 ? 18.411 3.061 -12.093 1.00 90.75 75 GLU A CA 1
ATOM 554 C C . GLU A 1 75 ? 18.460 3.870 -10.787 1.00 90.75 75 GLU A C 1
ATOM 556 O O . GLU A 1 75 ? 19.466 3.834 -10.086 1.00 90.75 75 GLU A O 1
ATOM 561 N N . SER A 1 76 ? 17.376 4.568 -10.427 1.00 89.69 76 SER A N 1
ATOM 562 C CA . SER A 1 76 ? 17.276 5.349 -9.185 1.00 89.69 76 SER A CA 1
ATOM 563 C C . SER A 1 76 ? 16.498 4.640 -8.074 1.00 89.69 76 SER A C 1
ATOM 565 O O . SER A 1 76 ? 16.250 5.232 -7.023 1.00 89.69 76 SER A O 1
ATOM 567 N N . ARG A 1 77 ? 16.100 3.379 -8.284 1.00 93.75 77 ARG A N 1
ATOM 568 C CA . ARG A 1 77 ? 15.270 2.618 -7.341 1.00 93.75 77 ARG A CA 1
ATOM 569 C C . ARG A 1 77 ? 15.920 2.469 -5.959 1.00 93.75 77 ARG A C 1
ATOM 571 O O . ARG A 1 77 ? 17.138 2.424 -5.806 1.00 93.75 77 ARG A O 1
ATOM 578 N N . ILE A 1 78 ? 15.082 2.278 -4.948 1.00 94.44 78 ILE A N 1
ATOM 579 C CA . ILE A 1 78 ? 15.464 1.867 -3.597 1.00 94.44 78 ILE A CA 1
ATOM 580 C C . ILE A 1 78 ? 14.896 0.465 -3.367 1.00 94.44 78 ILE A C 1
ATOM 582 O O . ILE A 1 78 ? 13.682 0.264 -3.408 1.00 94.44 78 ILE A O 1
ATOM 586 N N . GLY A 1 79 ? 15.784 -0.501 -3.122 1.00 92.94 79 GLY A N 1
ATOM 587 C CA . GLY A 1 79 ? 15.451 -1.925 -3.051 1.00 92.94 79 GLY A CA 1
ATOM 588 C C . GLY A 1 79 ? 15.822 -2.680 -4.341 1.00 92.94 79 GLY A C 1
ATOM 589 O O . GLY A 1 79 ? 16.657 -2.202 -5.112 1.00 92.94 79 GLY A O 1
ATOM 590 N N . PRO A 1 80 ? 15.223 -3.852 -4.599 1.00 94.38 80 PRO A N 1
ATOM 591 C CA . PRO A 1 80 ? 14.102 -4.435 -3.874 1.00 94.38 80 PRO A CA 1
ATOM 592 C C . PRO A 1 80 ? 14.524 -5.036 -2.533 1.00 94.38 80 PRO A C 1
ATOM 594 O O . PRO A 1 80 ? 15.667 -5.445 -2.354 1.00 94.38 80 PRO A O 1
ATOM 597 N N . ILE A 1 81 ? 13.575 -5.138 -1.612 1.00 94.88 81 ILE A N 1
ATOM 598 C CA . ILE A 1 81 ? 13.689 -6.021 -0.449 1.00 94.88 81 ILE A CA 1
ATOM 599 C C . ILE A 1 81 ? 12.821 -7.249 -0.697 1.00 94.88 81 ILE A C 1
ATOM 601 O O . ILE A 1 81 ? 11.746 -7.147 -1.296 1.00 94.88 81 ILE A O 1
ATOM 605 N N . LYS A 1 82 ? 13.303 -8.411 -0.262 1.00 96.44 82 LYS A N 1
ATOM 606 C CA . LYS A 1 82 ? 12.582 -9.682 -0.331 1.00 96.44 82 LYS A CA 1
ATOM 607 C C . LYS A 1 82 ? 12.595 -10.290 1.063 1.00 96.44 82 LYS A C 1
ATOM 609 O O . LYS A 1 82 ? 13.665 -10.547 1.603 1.00 96.44 82 LYS A O 1
ATOM 614 N N . ILE A 1 83 ? 11.419 -10.485 1.645 1.00 96.25 83 ILE A N 1
ATOM 615 C CA . ILE A 1 83 ? 11.269 -11.067 2.980 1.00 96.25 83 ILE A CA 1
ATOM 616 C C . ILE A 1 83 ? 10.398 -12.305 2.846 1.00 96.25 83 ILE A C 1
ATOM 618 O O . ILE A 1 83 ? 9.189 -12.208 2.623 1.00 96.25 83 ILE A O 1
ATOM 622 N N . THR A 1 84 ? 11.025 -13.471 2.968 1.00 96.50 84 THR A N 1
ATOM 623 C CA . THR A 1 84 ? 10.317 -14.750 3.018 1.00 96.50 84 THR A CA 1
ATOM 624 C C . THR A 1 84 ? 9.659 -14.896 4.381 1.00 96.50 84 THR A C 1
ATOM 626 O O . THR A 1 84 ? 10.307 -14.765 5.420 1.00 96.50 84 THR A O 1
ATOM 629 N N . THR A 1 85 ? 8.361 -15.168 4.382 1.00 95.62 85 THR A N 1
ATOM 630 C CA . THR A 1 85 ? 7.557 -15.285 5.599 1.00 95.62 85 THR A CA 1
ATOM 631 C C . THR A 1 85 ? 7.102 -16.733 5.788 1.00 95.62 85 THR A C 1
ATOM 633 O O . THR A 1 85 ? 6.963 -17.469 4.814 1.00 95.62 85 THR A O 1
ATOM 636 N N . PRO A 1 86 ? 6.831 -17.184 7.022 1.00 95.19 86 PRO A N 1
ATOM 637 C CA . PRO A 1 86 ? 6.194 -18.477 7.266 1.00 95.19 86 PRO A CA 1
ATOM 638 C C . PRO A 1 86 ? 4.683 -18.448 6.977 1.00 95.19 86 PRO A C 1
ATOM 640 O O . PRO A 1 86 ? 3.998 -19.453 7.172 1.00 95.19 86 PRO A O 1
ATOM 643 N N . TRP A 1 87 ? 4.147 -17.299 6.559 1.00 94.75 87 TRP A N 1
ATOM 644 C CA . TRP A 1 87 ? 2.722 -17.072 6.373 1.00 94.75 87 TRP A CA 1
ATOM 645 C C . TRP A 1 87 ? 2.249 -17.696 5.065 1.00 94.75 87 TRP A C 1
ATOM 647 O O . TRP A 1 87 ? 2.941 -17.619 4.052 1.00 94.75 87 TRP A O 1
ATOM 657 N N . LYS A 1 88 ? 1.058 -18.294 5.102 1.00 94.75 88 LYS A N 1
ATOM 658 C CA . LYS A 1 88 ? 0.392 -18.885 3.931 1.00 94.75 88 LYS A CA 1
ATOM 659 C C . LYS A 1 88 ? -0.853 -18.109 3.503 1.00 94.75 88 LYS A C 1
ATOM 661 O O . LYS A 1 88 ? -1.296 -18.234 2.371 1.00 94.75 88 LYS A O 1
ATOM 666 N N . ASP A 1 89 ? -1.418 -17.307 4.406 1.00 94.06 89 ASP A N 1
ATOM 667 C CA . ASP A 1 89 ? -2.586 -16.479 4.120 1.00 94.06 89 ASP A CA 1
ATOM 668 C C . ASP A 1 89 ? -2.164 -15.103 3.563 1.00 94.06 89 ASP A C 1
ATOM 670 O O . ASP A 1 89 ? -1.548 -14.311 4.292 1.00 94.06 89 ASP A O 1
ATOM 674 N N . PRO A 1 90 ? -2.502 -14.780 2.299 1.00 94.38 90 PRO A N 1
ATOM 675 C CA . PRO A 1 90 ? -2.146 -13.502 1.692 1.00 94.38 90 PRO A CA 1
ATOM 676 C C . PRO A 1 90 ? -2.817 -12.315 2.380 1.00 94.38 90 PRO A C 1
ATOM 678 O O . PRO A 1 90 ? -2.226 -11.237 2.430 1.00 94.38 90 PRO A O 1
ATOM 681 N N . TRP A 1 91 ? -4.007 -12.485 2.962 1.00 93.94 91 TRP A N 1
ATOM 682 C CA . TRP A 1 91 ? -4.689 -11.393 3.657 1.00 93.94 91 TRP A CA 1
ATOM 683 C C . TRP A 1 91 ? -3.967 -11.003 4.936 1.00 93.94 91 TRP A C 1
ATOM 685 O O . TRP A 1 91 ? -3.756 -9.814 5.178 1.00 93.94 91 TRP A O 1
ATOM 695 N N . PHE A 1 92 ? -3.532 -11.993 5.715 1.00 93.69 92 PHE A N 1
ATOM 696 C CA . PHE A 1 92 ? -2.702 -11.760 6.887 1.00 93.69 92 PHE A CA 1
ATOM 697 C C . PHE A 1 92 ? -1.385 -11.073 6.512 1.00 93.69 92 PHE A C 1
ATOM 699 O O . PHE A 1 92 ? -1.033 -10.056 7.109 1.00 93.69 92 PHE A O 1
ATOM 706 N N . ALA A 1 93 ? -0.689 -11.563 5.481 1.00 95.12 93 ALA A N 1
ATOM 707 C CA . ALA A 1 93 ? 0.557 -10.955 5.017 1.00 95.12 93 ALA A CA 1
ATOM 708 C C . ALA A 1 93 ? 0.362 -9.490 4.579 1.00 95.12 93 ALA A C 1
ATOM 710 O O . ALA A 1 93 ? 1.121 -8.616 5.004 1.00 95.12 93 ALA A O 1
ATOM 711 N N . LEU A 1 94 ? -0.679 -9.195 3.788 1.00 95.25 94 LEU A N 1
ATOM 712 C CA . LEU A 1 94 ? -1.013 -7.827 3.374 1.00 95.25 94 LEU A CA 1
ATOM 713 C C . LEU A 1 94 ? -1.337 -6.924 4.566 1.00 95.25 94 LEU A C 1
AT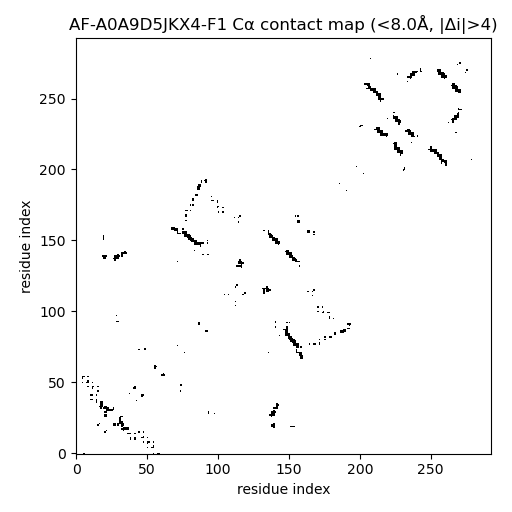OM 715 O O . LEU A 1 94 ? -0.913 -5.768 4.582 1.00 95.25 94 LEU A O 1
ATOM 719 N N . ASP A 1 95 ? -2.074 -7.431 5.553 1.00 94.12 95 ASP A N 1
ATOM 720 C CA . ASP A 1 95 ? -2.419 -6.682 6.759 1.00 94.12 95 ASP A CA 1
ATOM 721 C C . ASP A 1 95 ? -1.169 -6.335 7.579 1.00 94.12 95 ASP A C 1
ATOM 723 O O . ASP A 1 95 ? -0.984 -5.178 7.953 1.00 94.12 95 ASP A O 1
ATOM 727 N N . ARG A 1 96 ? -0.248 -7.292 7.768 1.00 95.31 96 ARG A N 1
ATOM 728 C CA . ARG A 1 96 ? 1.030 -7.048 8.458 1.00 95.31 96 ARG A CA 1
ATOM 729 C C . ARG A 1 96 ? 1.896 -6.020 7.727 1.00 95.31 96 ARG A C 1
ATOM 731 O O . ARG A 1 96 ? 2.406 -5.099 8.360 1.00 95.31 96 ARG A O 1
ATOM 738 N N . VAL A 1 97 ? 2.024 -6.120 6.402 1.00 95.94 97 VAL A N 1
ATOM 739 C CA . VAL A 1 97 ? 2.757 -5.122 5.596 1.00 95.94 97 VAL A CA 1
ATOM 740 C C . VAL A 1 97 ? 2.090 -3.747 5.679 1.00 95.94 97 VAL A C 1
ATOM 742 O O . VAL A 1 97 ? 2.769 -2.729 5.827 1.00 95.94 97 VAL A O 1
ATOM 745 N N . GLY A 1 98 ? 0.758 -3.714 5.634 1.00 94.81 98 GLY A N 1
ATOM 746 C CA . GLY A 1 98 ? -0.032 -2.501 5.799 1.00 94.81 98 GLY A CA 1
ATOM 747 C C . GLY A 1 98 ? 0.165 -1.839 7.164 1.00 94.81 98 GLY A C 1
ATOM 748 O O . GLY A 1 98 ? 0.339 -0.621 7.209 1.00 94.81 98 GLY A O 1
ATOM 749 N N . ASP A 1 99 ? 0.173 -2.613 8.251 1.00 94.88 99 ASP A N 1
ATOM 750 C CA . ASP A 1 99 ? 0.421 -2.122 9.611 1.00 94.88 99 ASP A CA 1
ATOM 751 C C . ASP A 1 99 ? 1.823 -1.520 9.749 1.00 94.88 99 ASP A C 1
ATOM 753 O O . ASP A 1 99 ? 1.956 -0.376 10.184 1.00 94.88 99 ASP A O 1
ATOM 757 N N . VAL A 1 100 ? 2.862 -2.228 9.287 1.00 95.75 100 VAL A N 1
ATOM 758 C CA . VAL A 1 100 ? 4.248 -1.726 9.290 1.00 95.75 100 VAL A CA 1
ATOM 759 C C . VAL A 1 100 ? 4.347 -0.387 8.558 1.00 95.75 100 VAL A C 1
ATOM 761 O O . VAL A 1 100 ? 4.881 0.584 9.095 1.00 95.75 100 VAL A O 1
ATOM 764 N N . TYR A 1 101 ? 3.766 -0.296 7.359 1.00 95.00 101 TYR A N 1
ATOM 765 C CA . TYR A 1 101 ? 3.739 0.953 6.603 1.00 95.00 101 TYR A CA 1
ATOM 766 C C . TYR A 1 101 ? 2.986 2.067 7.351 1.00 95.00 101 TYR A C 1
ATOM 768 O O . TYR A 1 101 ? 3.441 3.211 7.390 1.00 95.00 101 TYR A O 1
ATOM 776 N N . GLN A 1 102 ? 1.841 1.762 7.970 1.00 92.38 102 GLN A N 1
ATOM 777 C CA . GLN A 1 102 ? 1.071 2.746 8.733 1.00 92.38 102 GLN A CA 1
ATOM 778 C C . GLN A 1 102 ? 1.809 3.241 9.980 1.00 92.38 102 GLN A C 1
ATOM 780 O O . GLN A 1 102 ? 1.733 4.437 10.268 1.00 92.38 102 GLN A O 1
ATOM 785 N N . ARG A 1 103 ? 2.516 2.367 10.707 1.00 95.12 103 ARG A N 1
ATOM 786 C CA . ARG A 1 103 ? 3.322 2.749 11.878 1.00 95.12 103 ARG A CA 1
ATOM 787 C C . ARG A 1 103 ? 4.426 3.729 11.481 1.00 95.12 103 ARG A C 1
ATOM 789 O O . ARG A 1 103 ? 4.456 4.833 12.020 1.00 95.12 103 ARG A O 1
ATOM 796 N N . PHE A 1 104 ? 5.179 3.428 10.421 1.00 95.69 104 PHE A N 1
ATOM 797 C CA . PHE A 1 104 ? 6.167 4.365 9.873 1.00 95.69 104 PHE A CA 1
ATOM 798 C C . PHE A 1 104 ? 5.551 5.722 9.485 1.00 95.69 104 PHE A C 1
ATOM 800 O O . PHE A 1 104 ? 6.064 6.790 9.820 1.00 95.69 104 PHE A O 1
ATOM 807 N N . VAL A 1 105 ? 4.410 5.710 8.787 1.00 92.62 105 VAL A N 1
ATOM 808 C CA . VAL A 1 105 ? 3.723 6.943 8.369 1.00 92.62 105 VAL A CA 1
ATOM 809 C C . VAL A 1 105 ? 3.279 7.786 9.567 1.00 92.62 105 VAL A C 1
ATOM 811 O O . VAL A 1 105 ? 3.317 9.017 9.484 1.00 92.62 105 VAL A O 1
ATOM 814 N N . LYS A 1 106 ? 2.848 7.161 10.670 1.00 91.19 106 LYS A N 1
ATOM 815 C CA . LYS A 1 106 ? 2.447 7.870 11.896 1.00 91.19 106 LYS A CA 1
ATOM 816 C C . LYS A 1 106 ? 3.623 8.635 12.509 1.00 91.19 106 LYS A C 1
ATOM 818 O O . LYS A 1 106 ? 3.416 9.773 12.924 1.00 91.19 106 LYS A O 1
ATOM 823 N N . GLU A 1 107 ? 4.828 8.075 12.465 1.00 94.06 107 GLU A N 1
ATOM 824 C CA . GLU A 1 107 ? 6.064 8.709 12.954 1.00 94.06 107 GLU A CA 1
ATOM 825 C C . GLU A 1 107 ? 6.575 9.832 12.032 1.00 94.06 107 GLU A C 1
ATOM 827 O O . GLU A 1 107 ? 7.263 10.751 12.471 1.00 94.06 107 GLU A O 1
ATOM 832 N N . CYS A 1 108 ? 6.199 9.815 10.749 1.00 91.88 108 CYS A N 1
ATOM 833 C CA . CYS A 1 108 ? 6.600 10.852 9.799 1.00 91.88 108 CYS A CA 1
ATOM 834 C C . CYS A 1 108 ? 5.928 12.206 10.080 1.00 91.88 108 CYS A C 1
ATOM 836 O O . CYS A 1 108 ? 4.713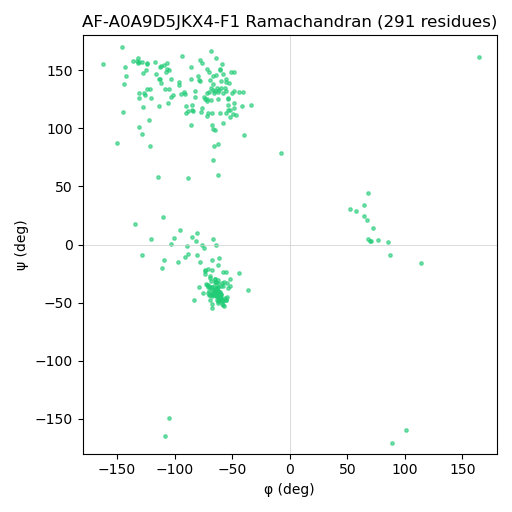 12.286 10.312 1.00 91.88 108 CYS A O 1
ATOM 838 N N . LYS A 1 109 ? 6.687 13.296 9.900 1.00 90.44 109 LYS A N 1
ATOM 839 C CA . LYS A 1 109 ? 6.153 14.667 9.878 1.00 90.44 109 LYS A CA 1
ATOM 840 C C . LYS A 1 109 ? 5.128 14.830 8.739 1.00 90.44 109 LYS A C 1
ATOM 842 O O . LYS A 1 109 ? 5.264 14.192 7.691 1.00 90.44 109 LYS A O 1
ATOM 847 N N . PRO A 1 110 ? 4.128 15.725 8.854 1.00 84.12 110 PRO A N 1
ATOM 848 C CA . PRO A 1 110 ? 3.126 15.926 7.800 1.00 84.12 110 PRO A CA 1
ATOM 849 C C . PRO A 1 110 ? 3.704 16.226 6.404 1.00 84.12 110 PRO A C 1
ATOM 851 O O . PRO A 1 110 ? 3.181 15.727 5.406 1.00 84.12 110 PRO A O 1
ATOM 854 N N . ALA A 1 111 ? 4.800 16.991 6.326 1.00 82.94 111 ALA A N 1
ATOM 855 C CA . ALA A 1 111 ? 5.489 17.301 5.068 1.00 82.94 111 ALA A CA 1
ATOM 856 C C . ALA A 1 111 ? 6.113 16.058 4.403 1.00 82.94 111 ALA A C 1
ATOM 858 O O . ALA A 1 111 ? 6.146 15.949 3.178 1.00 82.94 111 ALA A O 1
ATOM 859 N N . ASP A 1 112 ? 6.555 15.098 5.209 1.00 86.19 112 ASP A N 1
ATOM 860 C CA . ASP A 1 112 ? 7.195 13.860 4.772 1.00 86.19 112 ASP A CA 1
ATOM 861 C C . ASP A 1 112 ? 6.170 12.832 4.286 1.00 86.19 112 ASP A C 1
ATOM 863 O O . ASP A 1 112 ? 6.359 12.199 3.248 1.00 86.19 112 ASP A O 1
ATOM 867 N N . ARG A 1 113 ? 4.999 12.764 4.932 1.00 85.44 113 ARG A N 1
ATOM 868 C CA . ARG A 1 113 ? 3.877 11.911 4.489 1.00 85.44 113 ARG A CA 1
ATOM 869 C C . ARG A 1 113 ? 3.436 12.210 3.055 1.00 85.44 113 ARG A C 1
ATOM 871 O O . ARG A 1 113 ? 3.014 11.305 2.335 1.00 85.44 113 ARG A O 1
ATOM 878 N N . ALA A 1 114 ? 3.549 13.467 2.621 1.00 78.94 114 ALA A N 1
ATOM 879 C CA . ALA A 1 114 ? 3.227 13.860 1.252 1.00 78.94 114 ALA A CA 1
ATOM 880 C C . ALA A 1 114 ? 4.147 13.202 0.211 1.00 78.94 114 ALA A C 1
ATOM 882 O O . ALA A 1 114 ? 3.685 12.887 -0.886 1.00 78.94 114 ALA A O 1
ATOM 883 N N . LYS A 1 115 ? 5.414 12.956 0.562 1.00 81.44 115 LYS A N 1
ATOM 884 C CA . LYS A 1 115 ? 6.416 12.330 -0.315 1.00 81.44 115 LYS A CA 1
ATOM 885 C C . LYS A 1 115 ? 6.137 10.842 -0.532 1.00 81.44 115 LYS A C 1
ATOM 887 O O . LYS A 1 115 ? 6.534 10.284 -1.542 1.00 81.44 115 LYS A O 1
ATOM 892 N N . LEU A 1 116 ? 5.375 10.212 0.364 1.00 83.25 116 LEU A N 1
ATOM 893 C CA . LEU A 1 116 ? 4.924 8.822 0.235 1.00 83.25 116 LEU A CA 1
ATOM 894 C C . LEU A 1 116 ? 3.681 8.674 -0.668 1.00 83.25 116 LEU A C 1
ATOM 896 O O . LEU A 1 116 ? 3.142 7.576 -0.818 1.00 83.25 116 LEU A O 1
ATOM 900 N N . GLY A 1 117 ? 3.202 9.773 -1.266 1.00 74.56 117 GLY A N 1
ATOM 901 C CA . GLY A 1 117 ? 2.041 9.803 -2.157 1.00 74.56 117 GLY A CA 1
ATOM 902 C C . GLY A 1 117 ? 0.725 9.440 -1.469 1.00 74.56 117 GLY A C 1
ATOM 903 O O . GLY A 1 117 ? -0.136 8.804 -2.082 1.00 74.56 117 GLY A O 1
ATOM 904 N N . LEU A 1 118 ? 0.574 9.808 -0.193 1.00 65.06 118 LEU A N 1
ATOM 905 C CA . LEU A 1 118 ? -0.666 9.619 0.557 1.00 65.06 118 LEU A CA 1
ATOM 906 C C . LEU A 1 118 ? -1.715 10.692 0.199 1.00 65.06 118 LEU A C 1
ATOM 908 O O . LEU A 1 118 ? -1.364 11.863 0.022 1.00 65.06 118 LEU A O 1
ATOM 912 N N . PRO A 1 119 ? -3.013 10.331 0.107 1.00 54.06 119 PRO A N 1
ATOM 913 C CA . PRO A 1 119 ? -4.084 11.295 -0.136 1.00 54.06 119 PRO A CA 1
ATOM 914 C C . PRO A 1 119 ? -4.153 12.359 0.970 1.00 54.06 119 PRO A C 1
ATOM 916 O O . PRO A 1 119 ? -4.139 12.027 2.153 1.00 54.06 119 PRO A O 1
ATOM 919 N N . ARG A 1 120 ? -4.297 13.638 0.597 1.00 57.09 120 ARG A N 1
ATOM 920 C CA . ARG A 1 120 ? -4.574 14.734 1.543 1.00 57.09 120 ARG A CA 1
ATOM 921 C C . ARG A 1 120 ? -6.089 14.918 1.678 1.00 57.09 120 ARG A C 1
ATOM 923 O O . ARG A 1 120 ? -6.771 15.046 0.661 1.00 57.09 120 ARG A O 1
ATOM 930 N N . LYS A 1 121 ? -6.624 14.957 2.905 1.00 47.16 121 LYS A N 1
ATOM 931 C CA . LYS A 1 121 ? -8.002 15.420 3.140 1.00 47.16 121 LYS A CA 1
ATOM 932 C C . LYS A 1 121 ? -8.053 16.944 2.944 1.00 47.16 121 LYS A C 1
ATOM 934 O O . LYS A 1 121 ? -7.307 17.659 3.600 1.00 47.16 121 LYS A O 1
ATOM 939 N N . GLY A 1 122 ? -8.941 17.411 2.065 1.00 45.38 122 GLY A N 1
ATOM 940 C CA . GLY A 1 122 ? -9.579 18.728 2.192 1.00 45.38 122 GLY A CA 1
ATOM 941 C C . GLY A 1 122 ? -8.720 19.982 2.015 1.00 45.38 122 GLY A C 1
ATOM 942 O O . GLY A 1 122 ? -8.905 20.919 2.780 1.00 45.38 122 GLY A O 1
ATOM 943 N N . LEU A 1 123 ? -7.837 20.058 1.016 1.00 41.62 123 LEU A N 1
ATOM 944 C CA . LEU A 1 123 ? -7.250 21.351 0.636 1.00 41.62 123 LEU A CA 1
ATOM 945 C C . LEU A 1 123 ? -7.808 21.820 -0.719 1.00 41.62 123 LEU A C 1
ATOM 947 O O . LEU A 1 123 ? -7.888 20.990 -1.631 1.00 41.62 123 LEU A O 1
ATOM 951 N N . PRO A 1 124 ? -8.210 23.103 -0.848 1.00 48.03 124 PRO A N 1
ATOM 952 C CA . PRO A 1 124 ? -8.712 23.682 -2.093 1.00 48.03 124 PRO A CA 1
ATOM 953 C C . PRO A 1 124 ? -7.761 23.420 -3.267 1.00 48.03 124 PRO A C 1
ATOM 955 O O . PRO A 1 124 ? -6.547 23.321 -3.072 1.00 48.03 124 PRO A O 1
ATOM 958 N N . ARG A 1 125 ? -8.321 23.295 -4.480 1.00 51.38 125 ARG A N 1
ATOM 959 C CA . ARG A 1 125 ? -7.587 23.170 -5.752 1.00 51.38 125 ARG A CA 1
ATOM 960 C C . ARG A 1 125 ? -6.830 24.467 -6.049 1.00 51.38 125 ARG A C 1
ATOM 962 O O . ARG A 1 125 ? -7.227 25.236 -6.912 1.00 51.38 125 ARG A O 1
ATOM 969 N N . ASP A 1 126 ? -5.761 24.716 -5.319 1.00 59.41 126 ASP A N 1
ATOM 970 C CA . ASP A 1 126 ? -4.853 25.803 -5.633 1.00 59.41 126 ASP A CA 1
ATOM 971 C C . ASP A 1 126 ? -3.837 25.300 -6.669 1.00 59.41 126 ASP A C 1
ATOM 973 O O . ASP A 1 126 ? -3.095 24.345 -6.409 1.00 59.41 126 ASP A O 1
ATOM 977 N N . LEU A 1 127 ? -3.859 25.892 -7.869 1.00 58.03 127 LEU A N 1
ATOM 978 C CA . LEU A 1 127 ? -3.042 25.498 -9.028 1.00 58.03 127 LEU A CA 1
ATOM 979 C C . LEU A 1 127 ? -1.532 25.651 -8.770 1.00 58.03 127 LEU A C 1
ATOM 981 O O . LEU A 1 127 ? -0.732 25.018 -9.456 1.00 58.03 127 LEU A O 1
ATOM 985 N N . ASN A 1 128 ? -1.155 26.417 -7.742 1.00 60.25 128 ASN A N 1
ATOM 986 C CA . ASN A 1 128 ? 0.233 26.652 -7.342 1.00 60.25 128 ASN A CA 1
ATOM 987 C C . ASN A 1 128 ? 0.789 25.632 -6.339 1.00 60.25 128 ASN A C 1
ATOM 989 O O . ASN A 1 128 ? 1.957 25.723 -5.956 1.00 60.25 128 ASN A O 1
ATOM 993 N N . ARG A 1 129 ? 0.002 24.645 -5.886 1.00 55.56 129 ARG A N 1
ATOM 994 C CA . ARG A 1 129 ? 0.524 23.631 -4.956 1.00 55.56 129 ARG A CA 1
ATOM 995 C C . ARG A 1 129 ? 1.209 22.476 -5.689 1.00 55.56 129 ARG A C 1
ATOM 997 O O . ARG A 1 129 ? 0.720 22.024 -6.725 1.00 55.56 129 ARG A O 1
ATOM 1004 N N . PRO A 1 130 ? 2.319 21.954 -5.128 1.00 53.56 130 PRO A N 1
ATOM 1005 C CA . PRO A 1 130 ? 3.106 20.898 -5.749 1.00 53.56 130 PRO A CA 1
ATOM 1006 C C . PRO A 1 130 ? 2.210 19.712 -6.102 1.00 53.56 130 PRO A C 1
ATOM 1008 O O . PRO A 1 130 ? 1.455 19.212 -5.257 1.00 53.56 130 PRO A O 1
ATOM 1011 N N . ARG A 1 131 ? 2.277 19.308 -7.379 1.00 57.81 131 ARG A N 1
ATOM 1012 C CA . ARG A 1 131 ? 1.501 18.203 -7.953 1.00 57.81 131 ARG A CA 1
ATOM 1013 C C . ARG A 1 131 ? 1.592 16.976 -7.049 1.00 57.81 131 ARG A C 1
ATOM 1015 O O . ARG A 1 131 ? 2.605 16.743 -6.391 1.00 57.81 131 ARG A O 1
ATOM 1022 N N . ARG A 1 132 ? 0.525 16.170 -7.035 1.00 57.06 132 ARG A N 1
ATOM 1023 C CA . ARG A 1 132 ? 0.556 14.841 -6.413 1.00 57.06 132 ARG A CA 1
ATOM 1024 C C . ARG A 1 132 ? 1.762 14.089 -6.972 1.00 57.06 132 ARG A C 1
ATOM 1026 O O . ARG A 1 132 ? 1.750 13.717 -8.141 1.00 57.06 132 ARG A O 1
ATOM 1033 N N . LEU A 1 133 ? 2.778 13.872 -6.146 1.00 63.12 133 LEU A N 1
ATOM 1034 C CA . LEU A 1 133 ? 3.840 12.938 -6.480 1.00 63.12 133 LEU A CA 1
ATOM 1035 C C . LEU A 1 133 ? 3.205 11.547 -6.445 1.00 63.12 133 LEU A C 1
ATOM 1037 O O . LEU A 1 133 ? 2.530 11.188 -5.471 1.00 63.12 133 LEU A O 1
ATOM 1041 N N . ALA A 1 134 ? 3.314 10.810 -7.549 1.00 58.53 134 ALA A N 1
ATOM 1042 C CA . ALA A 1 134 ? 2.841 9.436 -7.602 1.00 58.53 134 ALA A CA 1
ATOM 1043 C C . ALA A 1 134 ? 3.511 8.654 -6.466 1.00 58.53 134 ALA A C 1
ATOM 1045 O O . ALA A 1 134 ? 4.710 8.799 -6.250 1.00 58.53 134 ALA A O 1
ATOM 1046 N N . SER A 1 135 ? 2.721 7.889 -5.701 1.00 60.53 135 SER A N 1
ATOM 1047 C CA . SER A 1 135 ? 3.235 7.134 -4.551 1.00 60.53 135 SER A CA 1
ATOM 1048 C C . SER A 1 135 ? 4.438 6.296 -4.986 1.00 60.53 135 SER A C 1
ATOM 1050 O O . SER A 1 135 ? 4.255 5.403 -5.814 1.00 60.53 135 SER A O 1
ATOM 1052 N N . PRO A 1 136 ? 5.629 6.575 -4.440 1.00 82.75 136 PRO A N 1
ATOM 1053 C CA . PRO A 1 136 ? 6.883 6.039 -4.947 1.00 82.75 136 PRO A CA 1
ATOM 1054 C C . PRO A 1 136 ? 7.138 4.611 -4.477 1.00 82.75 136 PRO A C 1
ATOM 1056 O O . PRO A 1 136 ? 8.248 4.139 -4.616 1.00 82.75 136 PRO A O 1
ATOM 1059 N N . VAL A 1 137 ? 6.169 3.935 -3.862 1.00 92.50 137 VAL A N 1
ATOM 1060 C CA . VAL A 1 137 ? 6.376 2.668 -3.160 1.00 92.50 137 VAL A CA 1
ATOM 1061 C C . VAL A 1 137 ? 5.409 1.627 -3.690 1.00 92.50 137 VAL A C 1
ATOM 1063 O O . VAL A 1 137 ? 4.202 1.871 -3.748 1.00 92.50 137 VAL A O 1
ATOM 1066 N N . HIS A 1 138 ? 5.955 0.469 -4.032 1.00 94.44 138 HIS A N 1
ATOM 1067 C CA . HIS A 1 138 ? 5.225 -0.709 -4.459 1.00 94.44 138 HIS A CA 1
ATOM 1068 C C . HIS A 1 138 ? 5.603 -1.866 -3.544 1.00 94.44 138 HIS A C 1
ATOM 1070 O O . HIS A 1 138 ? 6.786 -2.097 -3.293 1.00 94.44 138 HIS A O 1
ATOM 1076 N N . TRP A 1 139 ? 4.609 -2.609 -3.068 1.00 95.94 139 TRP A N 1
ATOM 1077 C CA . TRP A 1 139 ? 4.842 -3.935 -2.511 1.00 95.94 139 TRP A CA 1
ATOM 1078 C C . TRP A 1 139 ? 3.927 -4.961 -3.159 1.00 95.94 139 TRP A C 1
ATOM 1080 O O . TRP A 1 139 ? 2.798 -4.643 -3.528 1.00 95.94 139 TRP A O 1
ATOM 1090 N N . SER A 1 140 ? 4.427 -6.183 -3.285 1.00 96.56 140 SER A N 1
ATOM 1091 C CA . SER A 1 140 ? 3.724 -7.330 -3.853 1.00 96.56 140 SER A CA 1
ATOM 1092 C C . SER A 1 140 ? 3.955 -8.567 -2.987 1.00 96.56 140 SER A C 1
ATOM 1094 O O . SER A 1 140 ? 4.904 -8.631 -2.199 1.00 96.56 140 SER A O 1
ATOM 1096 N N . LEU A 1 141 ? 3.051 -9.537 -3.109 1.00 97.19 141 LEU A N 1
ATOM 1097 C CA . LEU A 1 141 ? 3.197 -10.860 -2.518 1.00 97.19 141 LEU A CA 1
ATOM 1098 C C . LEU A 1 141 ? 3.382 -11.870 -3.642 1.00 97.19 141 LEU A C 1
ATOM 1100 O O . LEU A 1 141 ? 2.686 -11.793 -4.649 1.00 97.19 141 LEU A O 1
ATOM 1104 N N . THR A 1 142 ? 4.281 -12.825 -3.445 1.00 97.12 142 THR A N 1
ATOM 1105 C CA . THR A 1 142 ? 4.382 -14.009 -4.302 1.00 97.12 142 THR A CA 1
ATOM 1106 C C . THR A 1 142 ? 4.370 -15.266 -3.443 1.00 97.12 142 THR A C 1
ATOM 1108 O O . THR A 1 142 ? 4.730 -15.215 -2.260 1.00 97.12 142 THR A O 1
ATOM 1111 N N . HIS A 1 143 ? 3.991 -16.392 -4.036 1.00 96.06 143 HIS A N 1
ATOM 1112 C CA . HIS A 1 143 ? 4.132 -17.694 -3.399 1.00 96.06 143 HIS A CA 1
ATOM 1113 C C . HIS A 1 143 ? 5.564 -18.199 -3.601 1.00 96.06 143 HIS A C 1
ATOM 1115 O O . HIS A 1 143 ? 6.108 -18.149 -4.698 1.00 96.06 143 HIS A O 1
ATOM 1121 N N . GLY A 1 144 ? 6.178 -18.653 -2.519 1.00 93.12 144 GLY A N 1
ATOM 1122 C CA . GLY A 1 144 ? 7.422 -19.404 -2.507 1.00 93.12 144 GLY A CA 1
ATOM 1123 C C . GLY A 1 144 ? 7.176 -20.866 -2.140 1.00 93.12 144 GLY A C 1
ATOM 1124 O O . GLY A 1 144 ? 6.044 -21.358 -2.126 1.00 93.12 144 GLY A O 1
ATOM 1125 N N . GLU A 1 145 ? 8.258 -21.557 -1.802 1.00 92.25 145 GLU A N 1
ATOM 1126 C CA . GLU A 1 145 ? 8.240 -22.981 -1.478 1.00 92.25 145 GLU A CA 1
ATOM 1127 C C . GLU A 1 145 ? 7.335 -23.308 -0.272 1.00 92.25 145 GLU A C 1
ATOM 1129 O O . GLU A 1 145 ? 7.253 -22.561 0.710 1.00 92.25 145 GLU A O 1
ATOM 1134 N N . GLY A 1 146 ? 6.617 -24.432 -0.348 1.00 91.69 146 GLY A N 1
ATOM 1135 C CA . GLY A 1 146 ? 5.721 -24.889 0.721 1.00 91.69 146 GLY A CA 1
ATOM 1136 C C . GLY A 1 146 ? 4.495 -23.992 0.955 1.00 91.69 146 GLY A C 1
ATOM 1137 O O . GLY A 1 146 ? 3.917 -24.012 2.049 1.00 91.69 146 GLY A O 1
ATOM 1138 N N . GLY A 1 147 ? 4.120 -23.179 -0.042 1.00 92.44 147 GLY A N 1
ATOM 1139 C CA . GLY A 1 147 ? 3.003 -22.231 0.029 1.00 92.44 147 GLY A CA 1
ATOM 1140 C C . GLY A 1 147 ? 3.283 -21.013 0.912 1.00 92.44 147 GLY A C 1
ATOM 1141 O O . GLY A 1 147 ? 2.355 -20.305 1.296 1.00 92.44 147 GLY A O 1
ATOM 1142 N N . ARG A 1 148 ? 4.550 -20.787 1.277 1.00 95.38 148 ARG A N 1
ATOM 1143 C CA . ARG A 1 148 ? 4.984 -19.612 2.037 1.00 95.38 148 ARG A CA 1
ATOM 1144 C C . ARG A 1 148 ? 4.899 -18.364 1.176 1.00 95.38 148 ARG A C 1
ATOM 1146 O O . ARG A 1 148 ? 5.142 -18.421 -0.021 1.00 95.38 148 ARG A O 1
ATOM 1153 N N . LEU A 1 149 ? 4.621 -17.221 1.780 1.00 96.75 149 LEU A N 1
ATOM 1154 C CA . LEU A 1 149 ? 4.558 -15.956 1.060 1.00 96.75 149 LEU A CA 1
ATOM 1155 C C . LEU A 1 149 ? 5.876 -15.197 1.168 1.00 96.75 149 LEU A C 1
ATOM 1157 O O . LEU A 1 149 ? 6.458 -15.083 2.249 1.00 96.75 149 LEU A O 1
ATOM 1161 N N . THR A 1 150 ? 6.315 -14.622 0.053 1.00 97.31 150 THR A N 1
ATOM 1162 C CA . THR A 1 150 ? 7.419 -13.659 0.017 1.00 97.31 150 THR A CA 1
ATOM 1163 C C . THR A 1 150 ? 6.859 -12.264 -0.191 1.00 97.31 150 THR A C 1
ATOM 1165 O O . THR A 1 150 ? 6.210 -11.994 -1.202 1.00 97.31 150 THR A O 1
ATOM 1168 N N . VAL A 1 151 ? 7.148 -11.366 0.749 1.00 97.25 151 VAL A N 1
ATOM 1169 C CA . VAL A 1 151 ? 6.868 -9.937 0.603 1.00 97.25 151 VAL A CA 1
ATOM 1170 C C . VAL A 1 151 ? 7.991 -9.311 -0.210 1.00 97.25 151 VAL A C 1
ATOM 1172 O O . VAL A 1 151 ? 9.167 -9.442 0.137 1.00 97.25 151 VAL A O 1
ATOM 1175 N N . ARG A 1 152 ? 7.630 -8.601 -1.275 1.00 97.06 152 ARG A N 1
ATOM 1176 C CA . ARG A 1 152 ? 8.552 -7.788 -2.066 1.00 97.06 152 ARG A CA 1
ATOM 1177 C C . ARG A 1 152 ? 8.196 -6.339 -1.917 1.00 97.06 152 ARG A C 1
ATOM 1179 O O . ARG A 1 152 ? 7.020 -5.994 -1.897 1.00 97.06 152 ARG A O 1
ATOM 1186 N N . TRP A 1 153 ? 9.206 -5.492 -1.870 1.00 95.56 153 TRP A N 1
ATOM 1187 C CA . TRP A 1 153 ? 8.997 -4.058 -1.823 1.00 95.56 153 TRP A CA 1
ATOM 1188 C C . TRP A 1 153 ? 10.083 -3.354 -2.620 1.00 95.56 153 TRP A C 1
ATOM 1190 O O . TRP A 1 153 ? 11.251 -3.739 -2.576 1.00 95.56 153 TRP A O 1
ATOM 1200 N N . ILE A 1 154 ? 9.679 -2.346 -3.382 1.00 96.31 154 ILE A N 1
ATOM 1201 C CA . ILE A 1 154 ? 10.548 -1.500 -4.192 1.00 96.31 154 ILE A CA 1
ATOM 1202 C C . ILE A 1 154 ? 10.014 -0.074 -4.137 1.00 96.31 154 ILE A C 1
ATOM 1204 O O . ILE A 1 154 ? 8.800 0.151 -4.097 1.00 96.31 154 ILE A O 1
ATOM 1208 N N . ALA A 1 155 ? 10.922 0.894 -4.143 1.00 94.69 155 ALA A N 1
ATOM 1209 C CA . ALA A 1 155 ? 10.551 2.290 -4.228 1.00 94.69 155 ALA A CA 1
ATOM 1210 C C . ALA A 1 155 ? 11.329 3.052 -5.296 1.00 94.69 155 ALA A C 1
ATOM 1212 O O . ALA A 1 155 ? 12.434 2.672 -5.669 1.00 94.69 155 ALA A O 1
ATOM 1213 N N . PHE A 1 156 ? 10.750 4.151 -5.762 1.00 91.56 156 PHE A N 1
ATOM 1214 C CA . PHE A 1 156 ? 11.275 4.992 -6.822 1.00 91.56 156 PHE A CA 1
ATOM 1215 C C . PHE A 1 156 ? 11.241 6.455 -6.375 1.00 91.56 156 PHE A C 1
ATOM 1217 O O . PHE A 1 156 ? 10.166 7.057 -6.379 1.00 91.56 156 PHE A O 1
ATOM 1224 N N . PRO A 1 157 ? 12.375 7.034 -5.953 1.00 88.81 157 PRO A N 1
ATOM 1225 C CA . PRO A 1 157 ? 12.421 8.438 -5.575 1.00 88.81 157 PRO A CA 1
ATOM 1226 C C . PRO A 1 157 ? 12.033 9.328 -6.760 1.00 88.81 157 PRO A C 1
ATOM 1228 O O . PRO A 1 157 ? 12.271 8.989 -7.923 1.00 88.81 157 PRO A O 1
ATOM 1231 N N . ASP A 1 158 ? 11.451 10.488 -6.462 1.00 79.88 158 ASP A N 1
ATOM 1232 C CA . ASP A 1 158 ? 11.328 11.532 -7.470 1.00 79.88 158 ASP A CA 1
ATOM 1233 C C . ASP A 1 158 ? 12.726 12.115 -7.722 1.00 79.88 158 ASP A C 1
ATOM 1235 O O . ASP A 1 158 ? 13.422 12.551 -6.806 1.00 79.88 158 ASP A O 1
ATOM 1239 N N . GLY A 1 159 ? 13.196 12.103 -8.970 1.00 66.88 159 GLY A N 1
ATOM 1240 C CA . GLY A 1 159 ? 14.574 12.512 -9.286 1.00 66.88 159 GLY A CA 1
ATOM 1241 C C . GLY A 1 159 ? 14.876 14.000 -9.058 1.00 66.88 159 GLY A C 1
ATOM 1242 O O . GLY A 1 159 ? 15.967 14.469 -9.374 1.00 66.88 159 GLY A O 1
ATOM 1243 N N . THR A 1 160 ? 13.919 14.755 -8.514 1.00 65.94 160 THR A N 1
ATOM 1244 C CA . THR A 1 160 ? 14.015 16.187 -8.233 1.00 65.94 160 THR A CA 1
ATOM 1245 C C . THR A 1 160 ? 14.393 16.523 -6.793 1.00 65.94 160 THR A C 1
ATOM 1247 O O . THR A 1 160 ? 14.727 17.678 -6.546 1.00 65.94 160 THR A O 1
ATOM 1250 N N . ASN A 1 161 ? 14.325 15.589 -5.833 1.00 66.62 161 ASN A N 1
ATOM 1251 C CA . ASN A 1 161 ? 14.522 15.942 -4.425 1.00 66.62 161 ASN A CA 1
ATOM 1252 C C . ASN A 1 161 ? 15.249 14.854 -3.619 1.00 66.62 161 ASN A C 1
ATOM 1254 O O . ASN A 1 161 ? 14.691 13.799 -3.328 1.00 66.62 161 ASN A O 1
ATOM 1258 N N . ASP A 1 162 ? 16.462 15.152 -3.145 1.00 73.75 162 ASP A N 1
ATOM 1259 C CA . ASP A 1 162 ? 17.243 14.245 -2.288 1.00 73.75 162 ASP A CA 1
ATOM 1260 C C . ASP A 1 162 ? 16.482 13.863 -0.998 1.00 73.75 162 ASP A C 1
ATOM 1262 O O . ASP A 1 162 ? 16.668 12.780 -0.434 1.00 73.75 162 ASP A O 1
ATOM 1266 N N . THR A 1 163 ? 15.523 14.693 -0.575 1.00 74.69 163 THR A N 1
ATOM 1267 C CA . THR A 1 163 ? 14.688 14.423 0.599 1.00 74.69 163 THR A CA 1
ATOM 1268 C C . THR A 1 163 ? 13.713 13.254 0.398 1.00 74.69 163 THR A C 1
ATOM 1270 O O . THR A 1 163 ? 13.359 12.593 1.376 1.00 74.69 163 THR A O 1
ATOM 1273 N N . SER A 1 164 ? 13.255 12.969 -0.831 1.00 84.25 164 SER A N 1
ATOM 1274 C CA . SER A 1 164 ? 12.413 11.785 -1.085 1.00 84.25 164 SER A CA 1
ATOM 1275 C C . SER A 1 164 ? 13.233 10.500 -0.976 1.00 84.25 164 SER A C 1
ATOM 1277 O O . SER A 1 164 ? 12.782 9.509 -0.409 1.00 84.25 164 SER A O 1
ATOM 1279 N N . THR A 1 165 ? 14.489 10.545 -1.412 1.00 88.62 165 THR A N 1
ATOM 1280 C CA . THR A 1 165 ? 15.424 9.430 -1.264 1.00 88.62 165 THR A CA 1
ATOM 1281 C C . THR A 1 165 ? 15.662 9.109 0.212 1.00 88.62 165 THR A C 1
ATOM 1283 O O . THR A 1 165 ? 15.586 7.945 0.606 1.00 88.62 165 THR A O 1
ATOM 1286 N N . GLY A 1 166 ? 15.883 10.130 1.049 1.00 91.06 166 GLY A N 1
ATOM 1287 C CA . GLY A 1 166 ? 16.087 9.958 2.491 1.00 91.06 166 GLY A CA 1
ATOM 1288 C C . GLY A 1 166 ? 14.916 9.259 3.191 1.00 91.06 166 GLY A C 1
ATOM 1289 O O . GLY A 1 166 ? 15.111 8.238 3.851 1.00 91.06 166 GLY A O 1
ATOM 1290 N N . ILE A 1 167 ? 13.686 9.749 2.994 1.00 91.69 167 ILE A N 1
ATOM 1291 C CA . ILE A 1 167 ? 12.495 9.149 3.622 1.00 91.69 167 ILE A CA 1
ATOM 1292 C C . ILE A 1 167 ? 12.215 7.731 3.107 1.00 91.69 167 ILE A C 1
ATOM 1294 O O . ILE A 1 167 ? 11.806 6.870 3.882 1.00 91.69 167 ILE A O 1
ATOM 1298 N N . LEU A 1 168 ? 12.459 7.451 1.824 1.00 92.94 168 LEU A N 1
ATOM 1299 C CA . LEU A 1 168 ? 12.247 6.116 1.262 1.00 92.94 168 LEU A CA 1
ATOM 1300 C C . LEU A 1 168 ? 13.291 5.110 1.752 1.00 92.94 168 LEU A C 1
ATOM 1302 O O . LEU A 1 168 ? 12.946 3.955 1.995 1.00 92.94 168 LEU A O 1
ATOM 1306 N N . ARG A 1 169 ? 14.542 5.539 1.969 1.00 94.75 169 ARG A N 1
ATOM 1307 C CA . ARG A 1 169 ? 15.561 4.720 2.647 1.00 94.75 169 ARG A CA 1
ATOM 1308 C C . ARG A 1 169 ? 15.191 4.459 4.107 1.00 94.75 169 ARG A C 1
ATOM 1310 O O . ARG A 1 169 ? 15.319 3.325 4.558 1.00 94.75 169 ARG A O 1
ATOM 1317 N N . ALA A 1 170 ? 14.678 5.467 4.815 1.00 95.12 170 ALA A N 1
ATOM 1318 C CA . ALA A 1 170 ? 14.185 5.296 6.181 1.00 95.12 170 ALA A CA 1
ATOM 1319 C C . ALA A 1 170 ? 13.008 4.306 6.241 1.00 95.12 170 ALA A C 1
ATOM 1321 O O . ALA A 1 170 ? 13.025 3.394 7.066 1.00 95.12 170 ALA A O 1
ATOM 1322 N N . LEU A 1 171 ? 12.041 4.419 5.321 1.00 95.19 171 LEU A N 1
ATOM 1323 C CA . LEU A 1 171 ? 10.925 3.478 5.197 1.00 95.19 171 LEU A CA 1
ATOM 1324 C C . LEU A 1 171 ? 11.415 2.060 4.898 1.00 95.19 171 LEU A C 1
ATOM 1326 O O . LEU A 1 171 ? 10.928 1.117 5.512 1.00 95.19 171 LEU A O 1
ATOM 1330 N N . ARG A 1 172 ? 12.382 1.899 3.985 1.00 95.69 172 ARG A N 1
ATOM 1331 C CA . ARG A 1 172 ? 12.985 0.595 3.685 1.00 95.69 172 ARG A CA 1
ATOM 1332 C C . ARG A 1 172 ? 13.581 -0.034 4.945 1.00 95.69 172 ARG A C 1
ATOM 1334 O O . ARG A 1 172 ? 13.233 -1.163 5.270 1.00 95.69 172 ARG A O 1
ATOM 1341 N N . GLY A 1 173 ? 14.433 0.702 5.661 1.00 96.62 173 GLY A N 1
ATOM 1342 C CA . GLY A 1 173 ? 15.080 0.200 6.875 1.00 96.62 173 GLY A CA 1
ATOM 1343 C C . GLY A 1 173 ? 14.084 -0.107 7.997 1.00 96.62 173 GLY A C 1
ATOM 1344 O O . GLY A 1 173 ? 14.245 -1.098 8.704 1.00 96.62 173 GLY A O 1
ATOM 1345 N N . PHE A 1 174 ? 13.029 0.702 8.143 1.00 96.56 174 PHE A N 1
ATOM 1346 C CA . PHE A 1 174 ? 11.925 0.412 9.062 1.00 96.56 174 PHE A CA 1
ATOM 1347 C C . PHE A 1 174 ? 11.203 -0.879 8.659 1.00 96.56 174 PHE A C 1
ATOM 1349 O O . PHE A 1 174 ? 11.055 -1.780 9.475 1.00 96.56 174 PHE A O 1
ATOM 1356 N N . ALA A 1 175 ? 10.817 -1.010 7.386 1.00 95.81 175 ALA A N 1
ATOM 1357 C CA . ALA A 1 175 ? 10.102 -2.177 6.884 1.00 95.81 175 ALA A CA 1
ATOM 1358 C C . ALA A 1 175 ? 10.911 -3.473 7.024 1.00 95.81 175 ALA A C 1
ATOM 1360 O O . ALA A 1 175 ? 10.350 -4.475 7.454 1.00 95.81 175 ALA A O 1
ATOM 1361 N N . GLU A 1 176 ? 12.212 -3.461 6.711 1.00 96.44 176 GLU A N 1
ATOM 1362 C CA . GLU A 1 176 ? 13.099 -4.620 6.882 1.00 96.44 176 GLU A CA 1
ATOM 1363 C C . GLU A 1 176 ? 13.127 -5.099 8.343 1.00 96.44 176 GLU A C 1
ATOM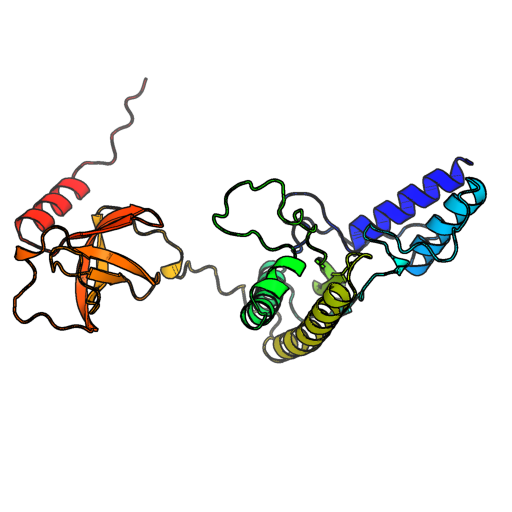 1365 O O . GLU A 1 176 ? 12.922 -6.286 8.602 1.00 96.44 176 GLU A O 1
ATOM 1370 N N . ARG A 1 177 ? 13.315 -4.185 9.307 1.00 96.81 177 ARG A N 1
ATOM 1371 C CA . ARG A 1 177 ? 13.358 -4.533 10.737 1.00 96.81 177 ARG A CA 1
ATOM 1372 C C . ARG A 1 177 ? 12.006 -5.013 11.262 1.00 96.81 177 ARG A C 1
ATOM 1374 O O . ARG A 1 177 ? 11.925 -6.088 11.855 1.00 96.81 177 ARG A O 1
ATOM 1381 N N . ASP A 1 178 ? 10.950 -4.244 11.025 1.00 96.81 178 ASP A N 1
ATOM 1382 C CA . ASP A 1 178 ? 9.629 -4.494 11.601 1.00 96.81 178 ASP A CA 1
ATOM 1383 C C . ASP A 1 178 ? 8.915 -5.692 10.968 1.00 96.81 178 ASP A C 1
ATOM 1385 O O . ASP A 1 178 ? 8.196 -6.422 11.659 1.00 96.81 178 ASP A O 1
ATOM 1389 N N . LEU A 1 179 ? 9.110 -5.943 9.667 1.00 95.44 179 LEU A N 1
ATOM 1390 C CA . LEU A 1 179 ? 8.602 -7.166 9.044 1.00 95.44 179 LEU A CA 1
ATOM 1391 C C . LEU A 1 179 ? 9.377 -8.387 9.527 1.00 95.44 179 LEU A C 1
ATOM 1393 O O . LEU A 1 179 ? 8.748 -9.404 9.807 1.00 95.44 179 LEU A O 1
ATOM 1397 N N . ALA A 1 180 ? 10.701 -8.299 9.692 1.00 95.25 180 ALA A N 1
ATOM 1398 C CA . ALA A 1 180 ? 11.477 -9.393 10.272 1.00 95.25 180 ALA A CA 1
ATOM 1399 C C . ALA A 1 180 ? 11.030 -9.702 11.712 1.00 95.25 180 ALA A C 1
ATOM 1401 O O . ALA A 1 180 ? 10.857 -10.866 12.079 1.00 95.25 180 ALA A O 1
ATOM 1402 N N . GLU A 1 181 ? 10.771 -8.676 12.526 1.00 95.25 181 GLU A N 1
ATOM 1403 C CA . GLU A 1 181 ? 10.198 -8.851 13.861 1.00 95.25 181 GLU A CA 1
ATOM 1404 C C . GLU A 1 181 ? 8.796 -9.468 13.810 1.00 95.25 181 GLU A C 1
ATOM 1406 O O . GLU A 1 181 ? 8.521 -10.421 14.540 1.00 95.25 181 GLU A O 1
ATOM 1411 N N . SER A 1 182 ? 7.935 -8.997 12.905 1.00 93.75 182 SER A N 1
ATOM 1412 C CA . SER A 1 182 ? 6.599 -9.564 12.699 1.00 93.75 182 SER A CA 1
ATOM 1413 C C . SER A 1 182 ? 6.675 -11.040 12.305 1.00 93.75 182 SER A C 1
ATOM 1415 O O . SER A 1 182 ? 5.951 -11.864 12.854 1.00 93.75 182 SER A O 1
ATOM 1417 N N . VAL A 1 183 ? 7.591 -11.411 11.410 1.00 94.69 183 VAL A N 1
ATOM 1418 C CA . VAL A 1 183 ? 7.836 -12.806 11.021 1.00 94.69 183 VAL A CA 1
ATOM 1419 C C . VAL A 1 183 ? 8.266 -13.653 12.223 1.00 94.69 183 VAL A C 1
ATOM 1421 O O . VAL A 1 183 ? 7.791 -14.778 12.372 1.00 94.69 183 VAL A O 1
ATOM 1424 N N . ARG A 1 184 ? 9.118 -13.124 13.115 1.00 94.12 184 ARG A N 1
ATOM 1425 C CA . ARG A 1 184 ? 9.508 -13.813 14.360 1.00 94.12 184 ARG A CA 1
ATOM 1426 C C . ARG A 1 184 ? 8.340 -13.969 15.331 1.00 94.12 184 ARG A C 1
ATOM 1428 O O . ARG A 1 184 ? 8.185 -15.041 15.906 1.00 94.12 184 ARG A O 1
ATOM 1435 N N . ARG A 1 185 ? 7.525 -12.925 15.498 1.00 93.50 185 ARG A N 1
ATOM 1436 C CA . ARG A 1 185 ? 6.364 -12.921 16.400 1.00 93.50 185 ARG A CA 1
ATOM 1437 C C . ARG A 1 185 ? 5.257 -13.861 15.915 1.00 93.50 185 ARG A C 1
ATOM 1439 O O . ARG A 1 185 ? 4.624 -14.526 16.725 1.00 93.50 185 ARG A O 1
ATOM 1446 N N . TYR A 1 186 ? 5.055 -13.948 14.602 1.00 91.19 186 TYR A N 1
ATOM 1447 C CA . TYR A 1 186 ? 3.969 -14.699 13.970 1.00 91.19 186 TYR A CA 1
ATOM 1448 C C . TYR A 1 186 ? 4.502 -15.881 13.147 1.00 91.19 186 TYR A C 1
ATOM 1450 O O . TYR A 1 186 ? 4.261 -15.972 11.943 1.00 91.19 186 TYR A O 1
ATOM 1458 N N . ARG A 1 187 ? 5.250 -16.794 13.784 1.00 87.94 187 ARG A N 1
ATOM 1459 C CA . ARG A 1 187 ? 5.811 -17.988 13.116 1.00 87.94 187 ARG A CA 1
ATOM 1460 C C . ARG A 1 187 ? 4.785 -19.079 12.796 1.00 87.94 187 ARG A C 1
ATOM 1462 O O . ARG A 1 187 ? 5.040 -19.902 11.920 1.00 87.94 187 ARG A O 1
ATOM 1469 N N . GLY A 1 188 ? 3.647 -19.103 13.490 1.00 79.75 188 GLY A N 1
ATOM 1470 C CA . GLY A 1 188 ? 2.598 -20.100 13.273 1.00 79.75 188 GLY A CA 1
ATOM 1471 C C . GLY A 1 188 ? 1.933 -19.925 11.907 1.00 79.75 188 GLY A C 1
ATOM 1472 O O . GLY A 1 188 ? 1.220 -18.950 11.689 1.00 79.75 188 GLY A O 1
ATOM 1473 N N . SER A 1 189 ? 2.122 -20.895 11.008 1.00 61.34 189 SER A N 1
ATOM 1474 C CA . SER A 1 189 ? 1.619 -20.918 9.619 1.00 61.34 189 SER A CA 1
ATOM 1475 C C . SER A 1 189 ? 0.088 -20.956 9.478 1.00 61.34 189 SER A C 1
ATOM 1477 O O . SER A 1 189 ? -0.426 -20.972 8.360 1.00 61.34 189 SER A O 1
ATOM 1479 N N . GLY A 1 190 ? -0.636 -20.970 10.600 1.00 57.91 190 GLY A N 1
ATOM 1480 C CA . GLY A 1 190 ? -2.077 -21.187 10.675 1.00 57.91 190 GLY A CA 1
ATOM 1481 C C . GLY A 1 190 ? -2.814 -20.218 11.592 1.00 57.91 190 GLY A C 1
ATOM 1482 O O . GLY A 1 190 ? -3.954 -20.507 11.957 1.00 57.91 190 GLY A O 1
ATOM 1483 N N . GLN A 1 191 ? -2.221 -19.073 11.962 1.00 58.78 191 GLN A N 1
ATOM 1484 C CA . GLN A 1 191 ? -3.072 -17.986 12.436 1.00 58.78 191 GLN A CA 1
ATOM 1485 C C . GLN A 1 191 ? -3.933 -17.568 11.249 1.00 58.78 191 GLN A C 1
ATOM 1487 O O . GLN A 1 191 ? -3.479 -16.852 10.357 1.00 58.78 191 GLN A O 1
ATOM 1492 N N . LYS A 1 192 ? -5.174 -18.082 11.228 1.00 57.97 192 LYS A N 1
ATOM 1493 C CA . LYS A 1 192 ? -6.264 -17.512 10.438 1.00 57.97 192 LYS A CA 1
ATOM 1494 C C . LYS A 1 192 ? -6.102 -16.010 10.589 1.00 57.97 192 LYS A C 1
ATOM 1496 O O . LYS A 1 192 ? -5.916 -15.575 11.735 1.00 57.97 192 LYS A O 1
ATOM 1501 N N . THR A 1 193 ? -6.137 -15.253 9.479 1.00 53.66 193 THR A N 1
ATOM 1502 C CA . THR A 1 193 ? -6.343 -13.797 9.535 1.00 53.66 193 THR A CA 1
ATOM 1503 C C . THR A 1 193 ? -7.262 -13.595 10.720 1.00 53.66 193 THR A C 1
ATOM 1505 O O . THR A 1 193 ? -8.293 -14.285 10.699 1.00 53.66 193 THR A O 1
ATOM 1508 N N . PRO A 1 194 ? -6.888 -12.838 11.783 1.00 49.97 194 PRO A N 1
ATOM 1509 C CA . PRO A 1 194 ? -7.829 -12.576 12.859 1.00 49.97 194 PRO A CA 1
ATOM 1510 C C . PRO A 1 194 ? -9.064 -12.180 12.103 1.00 49.97 194 PRO A C 1
ATOM 1512 O O . PRO A 1 194 ? -8.979 -11.255 11.280 1.00 49.97 194 PRO A O 1
ATOM 1515 N N . GLN A 1 195 ? -10.082 -13.054 12.172 1.00 48.69 195 GLN A N 1
ATOM 1516 C CA . GLN A 1 195 ? -11.191 -12.973 11.246 1.00 48.69 195 GLN A CA 1
ATOM 1517 C C . GLN A 1 195 ? -11.540 -11.510 11.374 1.00 48.69 195 GLN A C 1
ATOM 1519 O O . GLN A 1 195 ? -11.634 -11.019 12.506 1.00 48.69 195 GLN A O 1
ATOM 1524 N N . ARG A 1 196 ? -11.676 -10.778 10.274 1.00 46.09 196 ARG A N 1
ATOM 1525 C CA . ARG A 1 196 ? -12.455 -9.560 10.386 1.00 46.09 196 ARG A CA 1
ATOM 1526 C C . ARG A 1 196 ? -13.885 -10.001 10.783 1.00 46.09 196 ARG A C 1
ATOM 1528 O O . ARG A 1 196 ? -14.833 -9.705 10.077 1.00 46.09 196 ARG A O 1
ATOM 1535 N N . GLY A 1 197 ? -14.118 -10.684 11.917 1.00 41.31 197 GLY A N 1
ATOM 1536 C CA . GLY A 1 197 ? -14.432 -9.972 13.144 1.00 41.31 197 GLY A CA 1
ATOM 1537 C C . GLY A 1 197 ? -14.230 -8.506 12.876 1.00 41.31 197 GLY A C 1
ATOM 1538 O O . GLY A 1 197 ? -13.163 -7.946 13.100 1.00 41.31 197 GLY A O 1
ATOM 1539 N N . ARG A 1 198 ? -15.238 -7.942 12.204 1.00 42.12 198 ARG A N 1
ATOM 1540 C CA . ARG A 1 198 ? -15.616 -6.564 12.380 1.00 42.12 198 ARG A CA 1
ATOM 1541 C C . ARG A 1 198 ? -15.465 -6.373 13.873 1.00 42.12 198 ARG A C 1
ATOM 1543 O O . ARG A 1 198 ? -16.358 -6.731 14.633 1.00 42.12 198 ARG A O 1
ATOM 1550 N N . THR A 1 199 ? -14.311 -5.882 14.295 1.00 44.03 199 THR A N 1
ATOM 1551 C CA . THR A 1 199 ? -14.281 -5.063 15.470 1.00 44.03 199 THR A CA 1
ATOM 1552 C C . THR A 1 199 ? -15.410 -4.083 15.200 1.00 44.03 199 THR A C 1
ATOM 1554 O O . THR A 1 199 ? -15.489 -3.478 14.124 1.00 44.03 199 THR A O 1
ATOM 1557 N N . THR A 1 200 ? -16.387 -4.060 16.097 1.00 48.69 200 THR A N 1
ATOM 1558 C CA . THR A 1 200 ? -17.538 -3.151 16.046 1.00 48.69 200 THR A CA 1
ATOM 1559 C C . THR A 1 200 ? -17.109 -1.719 15.695 1.00 48.69 200 THR A C 1
ATOM 1561 O O . THR A 1 200 ? -17.864 -1.008 15.040 1.00 48.69 200 THR A O 1
ATOM 1564 N N . LEU A 1 201 ? -15.846 -1.383 15.989 1.00 51.94 201 LEU A N 1
ATOM 1565 C CA . LEU A 1 201 ? -15.042 -0.246 15.532 1.00 51.94 201 LEU A CA 1
ATOM 1566 C C . LEU A 1 201 ? -15.255 0.223 14.077 1.00 51.94 201 LEU A C 1
ATOM 1568 O O . LEU A 1 201 ? -15.259 1.430 13.861 1.00 51.94 201 LEU A O 1
ATOM 1572 N N . ASP A 1 202 ? -15.437 -0.665 13.091 1.00 54.44 202 ASP A N 1
ATOM 1573 C CA . ASP A 1 202 ? -15.546 -0.261 11.671 1.00 54.44 202 ASP A CA 1
ATOM 1574 C C . ASP A 1 202 ? -16.984 -0.272 11.125 1.00 54.44 202 ASP A C 1
ATOM 1576 O O . ASP A 1 202 ? -17.211 0.029 9.947 1.00 54.44 202 ASP A O 1
ATOM 1580 N N . GLN A 1 203 ? -17.986 -0.614 11.946 1.00 73.00 203 GLN A N 1
ATOM 1581 C CA . GLN A 1 203 ? -19.364 -0.360 11.538 1.00 73.00 203 GLN A CA 1
ATOM 1582 C C . GLN A 1 203 ? -19.647 1.135 11.706 1.00 73.00 203 GLN A C 1
ATOM 1584 O O . GLN A 1 203 ? -19.588 1.641 12.829 1.00 73.00 203 GLN A O 1
ATOM 1589 N N . PRO A 1 204 ? -19.957 1.868 10.618 1.00 85.38 204 PRO A N 1
ATOM 1590 C CA . PRO A 1 204 ? -20.408 3.240 10.765 1.00 85.38 204 PRO A CA 1
ATOM 1591 C C . PRO A 1 204 ? -21.629 3.238 11.681 1.00 85.38 204 PRO A C 1
ATOM 1593 O O . PRO A 1 204 ? -22.520 2.398 11.515 1.00 85.38 204 PRO A O 1
ATOM 1596 N N . LEU A 1 205 ? -21.649 4.168 12.641 1.00 92.56 205 LEU A N 1
ATOM 1597 C CA . LEU A 1 205 ? -22.796 4.361 13.521 1.00 92.56 205 LEU A CA 1
ATOM 1598 C C . LEU A 1 205 ? -24.067 4.428 12.667 1.00 92.56 205 LEU A C 1
ATOM 1600 O O . LEU A 1 205 ? -24.105 5.113 11.644 1.00 92.56 205 LEU A O 1
ATOM 1604 N N . GLN A 1 206 ? -25.098 3.691 13.055 1.00 93.88 206 GLN A N 1
ATOM 1605 C CA . GLN A 1 206 ? -26.378 3.701 12.356 1.00 93.88 206 GLN A CA 1
ATOM 1606 C C . GLN A 1 206 ? -27.320 4.684 13.060 1.00 93.88 206 GLN A C 1
ATOM 1608 O O . GLN A 1 206 ? -27.360 4.715 14.293 1.00 93.88 206 GLN A O 1
ATOM 1613 N N . PRO A 1 207 ? -28.123 5.481 12.332 1.00 95.25 207 PRO A N 1
ATOM 1614 C CA . PRO A 1 207 ? -29.222 6.210 12.948 1.00 95.25 207 PRO A CA 1
ATOM 1615 C C . PRO A 1 207 ? -30.116 5.260 13.753 1.00 95.25 207 PRO A C 1
ATOM 1617 O O . PRO A 1 207 ? -30.434 4.159 13.309 1.00 95.25 207 PRO A O 1
ATOM 1620 N N . ARG A 1 208 ? -30.548 5.716 14.928 1.00 93.44 208 ARG A N 1
ATOM 1621 C CA . ARG A 1 208 ? -31.314 4.994 15.955 1.00 93.44 208 ARG A CA 1
ATOM 1622 C C . ARG A 1 208 ? -30.556 3.890 16.691 1.00 93.44 208 ARG A C 1
ATOM 1624 O O . ARG A 1 208 ? -31.165 3.251 17.544 1.00 93.44 208 ARG A O 1
ATOM 1631 N N . GLN A 1 209 ? -29.269 3.682 16.422 1.00 94.81 209 GLN A N 1
ATOM 1632 C CA . GLN A 1 209 ? -28.441 2.781 17.218 1.00 94.81 209 GLN A CA 1
ATOM 1633 C C . GLN A 1 209 ? -28.253 3.344 18.626 1.00 94.81 209 GLN A C 1
ATOM 1635 O O . GLN A 1 209 ? -28.020 4.541 18.797 1.00 94.81 209 GLN A O 1
ATOM 1640 N N . THR 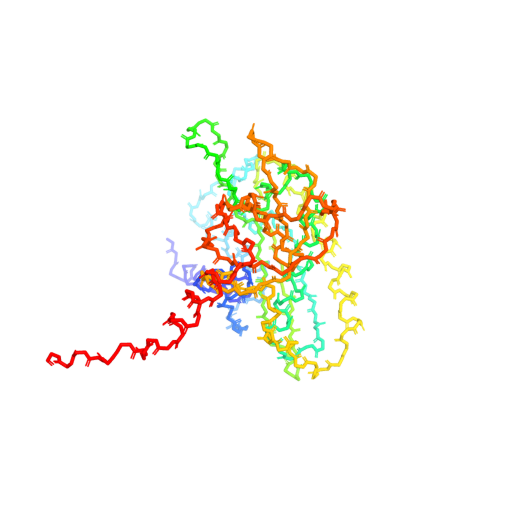A 1 210 ? -28.333 2.478 19.629 1.00 96.12 210 THR A N 1
ATOM 1641 C CA . THR A 1 210 ? -27.999 2.836 21.005 1.00 96.12 210 THR A CA 1
ATOM 1642 C C . THR A 1 210 ? -26.548 2.466 21.281 1.00 96.12 210 THR A C 1
ATOM 1644 O O . THR A 1 210 ? -26.141 1.342 20.991 1.00 96.12 210 THR A O 1
ATOM 1647 N N . ILE A 1 211 ? -25.775 3.406 21.816 1.00 96.38 211 ILE A N 1
ATOM 1648 C CA . ILE A 1 211 ? -24.335 3.265 22.057 1.00 96.38 211 ILE A CA 1
ATOM 1649 C C . ILE A 1 211 ? -23.966 3.722 23.469 1.00 96.38 211 ILE A C 1
ATOM 1651 O O . ILE A 1 211 ? -24.680 4.522 24.072 1.00 96.38 211 ILE A O 1
ATOM 1655 N N . MET A 1 212 ? -22.830 3.243 23.977 1.00 97.56 212 MET A N 1
ATOM 1656 C CA . MET A 1 212 ? -22.194 3.794 25.175 1.00 97.56 212 MET A CA 1
ATOM 1657 C C . MET A 1 212 ? -21.222 4.892 24.754 1.00 97.56 212 MET A C 1
ATOM 1659 O O . MET A 1 212 ? -20.283 4.625 24.012 1.00 97.56 212 MET A O 1
ATOM 1663 N N . ALA A 1 213 ? -21.438 6.120 25.206 1.00 97.62 213 ALA A N 1
ATOM 1664 C CA . ALA A 1 213 ? -20.595 7.267 24.892 1.00 97.62 213 ALA A CA 1
ATOM 1665 C C . ALA A 1 213 ? -20.088 7.930 26.175 1.00 97.62 213 ALA A C 1
ATOM 1667 O O . ALA A 1 213 ? -20.685 7.795 27.234 1.00 97.62 213 ALA A O 1
ATOM 1668 N N . GLU A 1 214 ? -18.976 8.638 26.077 1.00 98.12 214 GLU A N 1
ATOM 1669 C CA . GLU A 1 214 ? -18.352 9.375 27.172 1.00 98.12 214 GLU A CA 1
ATOM 1670 C C . GLU A 1 214 ? -18.683 10.862 27.029 1.00 98.12 214 GLU A C 1
ATOM 1672 O O . GLU A 1 214 ? -18.489 11.423 25.947 1.00 98.12 214 GLU A O 1
ATOM 1677 N N . LEU A 1 215 ? -19.192 11.506 28.081 1.00 98.12 215 LEU A N 1
ATOM 1678 C CA . LEU A 1 215 ? -19.386 12.958 28.087 1.00 98.12 215 LEU A CA 1
ATOM 1679 C C . LEU A 1 215 ? -18.028 13.665 28.045 1.00 98.12 215 LEU A C 1
ATOM 1681 O O . LEU A 1 215 ? -17.119 13.308 28.788 1.00 98.12 215 LEU A O 1
ATOM 1685 N N . ILE A 1 216 ? -17.876 14.662 27.175 1.00 97.88 216 ILE A N 1
ATOM 1686 C CA . ILE A 1 216 ? -16.618 15.409 27.028 1.00 97.88 216 ILE A CA 1
ATOM 1687 C C . ILE A 1 216 ? -16.784 16.856 27.492 1.00 97.88 216 ILE A C 1
ATOM 1689 O O . ILE A 1 216 ? -17.870 17.424 27.405 1.00 97.88 216 ILE A O 1
ATOM 1693 N N . GLU A 1 217 ? -15.683 17.453 27.946 1.00 95.94 217 GLU A N 1
ATOM 1694 C CA . GLU A 1 217 ? -15.632 18.827 28.467 1.00 95.94 217 GLU A CA 1
ATOM 1695 C C . GLU A 1 217 ? -16.021 19.883 27.421 1.00 95.94 217 GLU A C 1
ATOM 1697 O O . GLU A 1 217 ? -16.586 20.928 27.743 1.00 95.94 217 GLU A O 1
ATOM 1702 N N . GLU A 1 218 ? -15.751 19.603 26.144 1.00 93.69 218 GLU A N 1
ATOM 1703 C CA . GLU A 1 218 ? -16.022 20.524 25.046 1.00 93.69 218 GLU A CA 1
ATOM 1704 C C . GLU A 1 218 ? -17.535 20.729 24.852 1.00 93.69 218 GLU A C 1
ATOM 1706 O O . GLU A 1 218 ? -18.217 19.940 24.194 1.00 93.69 218 GLU A O 1
ATOM 1711 N N . LYS A 1 219 ? -18.074 21.828 25.381 1.00 92.62 219 LYS A N 1
ATOM 1712 C CA . LYS A 1 219 ? -19.478 22.214 25.189 1.00 92.62 219 LYS A CA 1
ATOM 1713 C C . LYS A 1 219 ? -19.711 22.838 23.807 1.00 92.62 219 LYS A C 1
ATOM 1715 O O . LYS A 1 219 ? -18.807 23.307 23.116 1.00 92.62 219 LYS A O 1
ATOM 1720 N N . THR A 1 220 ? -20.959 22.829 23.347 1.00 93.44 220 THR A N 1
ATOM 1721 C CA . THR A 1 220 ? -21.372 23.600 22.161 1.00 93.44 220 THR A CA 1
ATOM 1722 C C . THR A 1 220 ? -21.323 25.106 22.449 1.00 93.44 220 THR A C 1
ATOM 1724 O O . THR A 1 220 ? -21.306 25.519 23.604 1.00 93.44 220 THR A O 1
ATOM 1727 N N . LYS A 1 221 ? -21.398 25.957 21.412 1.00 92.69 221 LYS A N 1
ATOM 1728 C CA . LYS A 1 221 ? -21.470 27.428 21.578 1.00 92.69 221 LYS A CA 1
ATOM 1729 C C . LYS A 1 221 ? -22.622 27.896 22.483 1.00 92.69 221 LYS A C 1
ATOM 1731 O O . LYS A 1 221 ? -22.556 28.988 23.024 1.00 92.69 221 LYS A O 1
ATOM 1736 N N . LYS A 1 222 ? -23.673 27.081 22.629 1.00 94.56 222 LYS A N 1
ATOM 1737 C CA . LYS A 1 222 ? -24.831 27.342 23.498 1.00 94.56 222 LYS A CA 1
ATOM 1738 C C . LYS A 1 222 ? -24.709 26.677 24.880 1.00 94.56 222 LYS A C 1
ATOM 1740 O O . LYS A 1 222 ? -25.707 26.547 25.572 1.00 94.56 222 LYS A O 1
ATOM 1745 N N . GLY A 1 223 ? -23.530 26.170 25.249 1.00 95.31 223 GLY A N 1
ATOM 1746 C CA . GLY A 1 223 ? -23.301 25.478 26.522 1.00 95.31 223 GLY A CA 1
ATOM 1747 C C . GLY A 1 223 ? -23.838 24.042 26.595 1.00 95.31 223 GLY A C 1
ATOM 1748 O O . GLY A 1 223 ? -23.736 23.416 27.643 1.00 95.31 223 GLY A O 1
ATOM 1749 N N . GLY A 1 224 ? -24.391 23.496 25.507 1.00 96.44 224 GLY A N 1
ATOM 1750 C CA . GLY A 1 224 ? -24.891 22.117 25.478 1.00 96.44 224 GLY A CA 1
ATOM 1751 C C . GLY A 1 224 ? -23.780 21.061 25.483 1.00 96.44 224 GLY A C 1
ATOM 1752 O O . GLY A 1 224 ? -22.696 21.305 24.949 1.00 96.44 224 GLY A O 1
ATOM 1753 N N . TRP A 1 225 ? -24.073 19.889 26.039 1.00 98.06 225 TRP A N 1
ATOM 1754 C CA . TRP A 1 225 ? -23.185 18.740 26.165 1.00 98.06 225 TRP A CA 1
ATOM 1755 C C . TRP A 1 225 ? -22.776 18.144 24.814 1.00 98.06 225 TRP A C 1
ATOM 1757 O O . TRP A 1 225 ? -23.556 18.078 23.854 1.00 98.06 225 TRP A O 1
ATOM 1767 N N . LYS A 1 226 ? -21.539 17.646 24.764 1.00 98.00 226 LYS A N 1
ATOM 1768 C CA . LYS A 1 226 ? -21.055 16.748 23.716 1.00 98.00 226 LYS A CA 1
ATOM 1769 C C . LYS A 1 226 ? -20.667 15.407 24.320 1.00 98.00 226 LYS A C 1
ATOM 1771 O O . LYS A 1 226 ? -20.333 15.310 25.498 1.00 98.00 226 LYS A O 1
ATOM 1776 N N . ALA A 1 227 ? -20.679 14.385 23.476 1.00 98.00 227 ALA A N 1
ATOM 1777 C CA . ALA A 1 227 ? -20.216 13.057 23.826 1.00 98.00 227 ALA A CA 1
ATOM 1778 C C . ALA A 1 227 ? -19.264 12.505 22.759 1.00 98.00 227 ALA A C 1
ATOM 1780 O O . ALA A 1 227 ? -19.303 12.910 21.591 1.00 98.00 227 ALA A O 1
ATOM 1781 N N . ARG A 1 228 ? -18.418 11.562 23.169 1.00 96.88 228 ARG A N 1
ATOM 1782 C CA . ARG A 1 228 ? -17.476 10.819 22.332 1.00 96.88 228 ARG A CA 1
ATOM 1783 C C . ARG A 1 228 ? -17.785 9.332 22.424 1.00 96.88 228 ARG A C 1
ATOM 1785 O O . ARG A 1 228 ? -17.813 8.769 23.512 1.00 96.88 228 ARG A O 1
ATOM 1792 N N . HIS A 1 229 ? -17.983 8.674 21.288 1.00 95.69 229 HIS A N 1
ATOM 1793 C CA . HIS A 1 229 ? -18.063 7.216 21.251 1.00 95.69 229 HIS A CA 1
ATOM 1794 C C . HIS A 1 229 ? -16.637 6.639 21.356 1.00 95.69 229 HIS A C 1
ATOM 1796 O O . HIS A 1 229 ? -15.847 6.871 20.439 1.00 95.69 229 HIS A O 1
ATOM 1802 N N . PRO A 1 230 ? -16.270 5.929 22.441 1.00 93.06 230 PRO A N 1
ATOM 1803 C CA . PRO A 1 230 ? -14.882 5.534 22.703 1.00 93.06 230 PRO A CA 1
ATOM 1804 C C . PRO A 1 230 ? -14.332 4.569 21.649 1.00 93.06 230 PRO A C 1
ATOM 1806 O O . PRO A 1 230 ? -13.155 4.636 21.314 1.00 93.06 230 PRO A O 1
ATOM 1809 N N . GLU A 1 231 ? -15.191 3.719 21.084 1.00 89.62 231 GLU A N 1
ATOM 1810 C CA . GLU A 1 231 ? -14.816 2.772 20.035 1.00 89.62 231 GLU A CA 1
ATOM 1811 C C . GLU A 1 231 ? -14.446 3.495 18.729 1.00 89.62 231 GLU A C 1
ATOM 1813 O O . GLU A 1 231 ? -13.355 3.327 18.197 1.00 89.62 231 GLU A O 1
ATOM 1818 N N . THR A 1 232 ? -15.328 4.345 18.203 1.00 89.88 232 THR A N 1
ATOM 1819 C CA . THR A 1 232 ? -15.108 4.956 16.877 1.00 89.88 232 THR A CA 1
ATOM 1820 C C . THR A 1 232 ? -14.358 6.290 16.932 1.00 89.88 232 THR A C 1
ATOM 1822 O O . THR A 1 232 ? -13.991 6.830 15.890 1.00 89.88 232 THR A O 1
ATOM 1825 N N . GLY A 1 233 ? -14.181 6.872 18.122 1.00 91.50 233 GLY A N 1
ATOM 1826 C CA . GLY A 1 233 ? -13.626 8.215 18.321 1.00 91.50 233 GLY A CA 1
ATOM 1827 C C . GLY A 1 233 ? -14.522 9.350 17.810 1.00 91.50 233 GLY A C 1
ATOM 1828 O O . GLY A 1 233 ? -14.120 10.512 17.834 1.00 91.50 233 GLY A O 1
ATOM 1829 N N . ILE A 1 234 ? -15.731 9.039 17.335 1.00 93.62 234 ILE A N 1
ATOM 1830 C CA . ILE A 1 234 ? -16.661 10.024 16.783 1.00 93.62 234 ILE A CA 1
ATOM 1831 C C . ILE A 1 234 ? -17.221 10.882 17.916 1.00 93.62 234 ILE A C 1
ATOM 1833 O O . ILE A 1 234 ? -17.737 10.360 18.907 1.00 93.62 234 ILE A O 1
ATOM 1837 N N . THR A 1 235 ? -17.162 12.200 17.733 1.00 96.12 235 THR A N 1
ATOM 1838 C CA . THR A 1 235 ? -17.754 13.187 18.636 1.00 96.12 235 THR A CA 1
ATOM 1839 C C . THR A 1 235 ? -19.026 13.787 18.040 1.00 96.12 235 THR A C 1
ATOM 1841 O O . THR A 1 235 ? -19.192 13.888 16.821 1.00 96.12 235 THR A O 1
ATOM 1844 N N . GLY A 1 236 ? -19.954 14.173 18.910 1.00 96.94 236 GLY A N 1
ATOM 1845 C CA . GLY A 1 236 ? -21.246 14.732 18.525 1.00 96.94 236 GLY A CA 1
ATOM 1846 C C . GLY A 1 236 ? -21.912 15.462 19.684 1.00 96.94 236 GLY A C 1
ATOM 1847 O O . GLY A 1 236 ? -21.613 15.190 20.844 1.00 96.94 236 GLY A O 1
ATOM 1848 N N . HIS A 1 237 ? -22.798 16.410 19.377 1.00 97.88 237 HIS A N 1
ATOM 1849 C CA . HIS A 1 237 ? -23.562 17.120 20.405 1.00 97.88 237 HIS A CA 1
ATOM 1850 C C . HIS A 1 237 ? -24.825 16.345 20.789 1.00 97.88 237 HIS A C 1
ATOM 1852 O O . HIS A 1 237 ? -25.370 15.597 19.971 1.00 97.88 237 HIS A O 1
ATOM 1858 N N . ILE A 1 238 ? -25.287 16.544 22.022 1.00 98.19 238 ILE A N 1
ATOM 1859 C CA . ILE A 1 238 ? -26.561 16.015 22.513 1.00 98.19 238 ILE A CA 1
ATOM 1860 C C . ILE A 1 238 ? -27.644 17.057 22.215 1.00 98.19 238 ILE A C 1
ATOM 1862 O O . ILE A 1 238 ? -27.606 18.169 22.735 1.00 98.19 238 ILE A O 1
ATOM 1866 N N . GLU A 1 239 ? -28.583 16.732 21.325 1.00 97.69 239 GLU A N 1
ATOM 1867 C CA . GLU A 1 239 ? -29.572 17.701 20.827 1.00 97.69 239 GLU A CA 1
ATOM 1868 C C . GLU A 1 239 ? -30.612 18.080 21.892 1.00 97.69 239 GLU A C 1
ATOM 1870 O O . GLU A 1 239 ? -30.943 19.252 22.055 1.00 97.69 239 GLU A O 1
ATOM 1875 N N . ASN A 1 240 ? -31.098 17.104 22.661 1.00 97.38 240 ASN A N 1
ATOM 1876 C CA . ASN A 1 240 ? -32.039 17.307 23.762 1.00 97.38 240 ASN A CA 1
ATOM 1877 C C . ASN A 1 240 ? -31.303 17.582 25.082 1.00 97.38 240 ASN A C 1
ATOM 1879 O O . ASN A 1 240 ? -31.488 16.872 26.065 1.00 97.38 240 ASN A O 1
ATOM 1883 N N . ASN A 1 241 ? -30.470 18.623 25.101 1.00 97.31 241 ASN A N 1
ATOM 1884 C CA . ASN A 1 241 ? -29.572 18.929 26.217 1.00 97.31 241 ASN A CA 1
ATOM 1885 C C . ASN A 1 241 ? -30.265 19.050 27.587 1.00 97.31 241 ASN A C 1
ATOM 1887 O O . ASN A 1 241 ? -29.692 18.664 28.596 1.00 97.31 241 ASN A O 1
ATOM 1891 N N . ASN A 1 242 ? -31.506 19.541 27.620 1.00 97.25 242 ASN A N 1
ATOM 1892 C CA . ASN A 1 242 ? -32.283 19.697 28.857 1.00 97.25 242 ASN A CA 1
ATOM 1893 C C . ASN A 1 242 ? -32.671 18.357 29.505 1.00 97.25 242 ASN A C 1
ATOM 1895 O O . ASN A 1 242 ? -33.141 18.344 30.635 1.00 97.25 242 ASN A O 1
ATOM 1899 N N . ALA A 1 243 ? -32.523 17.243 28.782 1.00 97.81 243 ALA A N 1
ATOM 1900 C CA . ALA A 1 243 ? -32.740 15.903 29.313 1.00 97.81 243 ALA A CA 1
ATOM 1901 C C . ALA A 1 243 ? -31.480 15.305 29.958 1.00 97.81 243 ALA A C 1
ATOM 1903 O O . ALA A 1 243 ? -31.572 14.234 30.551 1.00 97.81 243 ALA A O 1
ATOM 1904 N N . VAL A 1 244 ? -30.318 15.958 29.824 1.00 97.56 244 VAL A N 1
ATOM 1905 C CA . VAL A 1 244 ? -29.094 15.528 30.505 1.00 97.56 244 VAL A CA 1
ATOM 1906 C C . VAL A 1 244 ? -29.227 15.879 31.993 1.00 97.56 244 VAL A C 1
ATOM 1908 O O . VAL A 1 244 ? -29.491 17.045 32.296 1.00 97.56 244 VAL A O 1
ATOM 1911 N N . PRO A 1 245 ? -29.067 14.910 32.912 1.00 97.81 245 PRO A N 1
ATOM 1912 C CA . PRO A 1 245 ? -29.120 15.155 34.344 1.00 97.81 245 PRO A CA 1
ATOM 1913 C C . PRO A 1 245 ? -28.121 16.240 34.778 1.00 97.81 245 PRO A C 1
ATOM 1915 O O . PRO A 1 245 ? -27.021 16.317 34.222 1.00 97.81 245 PRO A O 1
ATOM 1918 N N . PRO A 1 246 ? -28.486 17.104 35.740 1.00 96.81 246 PRO A N 1
ATOM 1919 C CA . PRO A 1 246 ? -27.623 18.195 36.190 1.00 96.81 246 PRO A CA 1
ATOM 1920 C C . PRO A 1 246 ? -26.364 17.706 36.925 1.00 96.81 246 PRO A C 1
ATOM 1922 O O . PRO A 1 246 ? -25.380 18.435 36.976 1.00 96.81 246 PRO A O 1
ATOM 1925 N N . ASP A 1 247 ? -26.391 16.485 37.455 1.00 97.19 247 ASP A N 1
ATOM 1926 C CA . ASP A 1 247 ? -25.289 15.776 38.113 1.00 97.19 247 ASP A CA 1
ATOM 1927 C C . ASP A 1 247 ? -24.372 15.029 37.128 1.00 97.19 247 ASP A C 1
ATOM 1929 O O . ASP A 1 247 ? -23.482 14.292 37.543 1.00 97.19 247 ASP A O 1
ATOM 1933 N N . ALA A 1 248 ? -24.573 15.194 35.816 1.00 97.44 248 ALA A N 1
ATOM 1934 C CA . ALA A 1 248 ? -23.722 14.565 34.819 1.00 97.44 248 ALA A CA 1
ATOM 1935 C C . ALA A 1 248 ? -22.313 15.183 34.799 1.00 97.44 248 ALA A C 1
ATOM 1937 O O . ALA A 1 248 ? -22.147 16.402 34.688 1.00 97.44 248 ALA A O 1
ATOM 1938 N N . GLU A 1 249 ? -21.290 14.329 34.833 1.00 97.94 249 GLU A N 1
ATOM 1939 C CA . GLU A 1 249 ? -19.884 14.738 34.905 1.00 97.94 249 GLU A CA 1
ATOM 1940 C C . GLU A 1 249 ? -19.127 14.480 33.594 1.00 97.94 249 GLU A C 1
ATOM 1942 O O . GLU A 1 249 ? -19.449 13.591 32.799 1.00 97.94 249 GLU A O 1
ATOM 1947 N N . VAL A 1 250 ? -18.065 15.255 33.367 1.00 97.94 250 VAL A N 1
ATOM 1948 C CA . VAL A 1 250 ? -17.120 15.005 32.270 1.00 97.94 250 VAL A CA 1
ATOM 1949 C C . VAL A 1 250 ? -16.435 13.650 32.490 1.00 97.94 250 VAL A C 1
ATOM 1951 O O . VAL A 1 250 ? -15.999 13.339 33.591 1.00 97.94 250 VAL A O 1
ATOM 1954 N N . GLY A 1 251 ? -16.328 12.834 31.440 1.00 96.75 251 GLY A N 1
ATOM 1955 C CA . GLY A 1 251 ? -15.776 11.476 31.502 1.00 96.75 251 GLY A CA 1
ATOM 1956 C C . GLY A 1 251 ? -16.806 10.396 31.856 1.00 96.75 251 GLY A C 1
ATOM 1957 O O . GLY A 1 251 ? -16.524 9.202 31.718 1.00 96.75 251 GLY A O 1
ATOM 1958 N N . GLN A 1 252 ? -18.026 10.776 32.254 1.00 98.06 252 GLN A N 1
ATOM 1959 C CA . GLN A 1 252 ? -19.078 9.815 32.575 1.00 98.06 252 GLN A CA 1
ATOM 1960 C C . GLN A 1 252 ? -19.502 9.030 31.326 1.00 98.06 252 GLN A C 1
ATOM 1962 O O . GLN A 1 252 ? -19.807 9.597 30.271 1.00 98.06 252 GLN A O 1
ATOM 1967 N N . LYS A 1 253 ? -19.550 7.699 31.452 1.00 97.94 253 LYS A N 1
ATOM 1968 C CA . LYS A 1 253 ? -20.044 6.802 30.400 1.00 97.94 253 LYS A CA 1
ATOM 1969 C C . LYS A 1 253 ? -21.563 6.700 30.477 1.00 97.94 253 LYS A C 1
ATOM 1971 O O . LYS A 1 253 ? -22.106 6.153 31.430 1.00 97.94 253 LYS A O 1
ATOM 1976 N N . VAL A 1 254 ? -22.237 7.180 29.441 1.00 98.06 254 VAL A N 1
ATOM 1977 C CA . VAL A 1 254 ? -23.694 7.281 29.352 1.00 98.06 254 VAL A CA 1
ATOM 1978 C C . VAL A 1 254 ? -24.216 6.562 28.111 1.00 98.06 254 VAL A C 1
ATOM 1980 O O . VAL A 1 254 ? -23.544 6.461 27.081 1.00 98.06 254 VAL A O 1
ATOM 1983 N N . LYS A 1 255 ? -25.438 6.041 28.199 1.00 98.00 255 LYS A N 1
ATOM 1984 C CA . LYS A 1 255 ? -26.119 5.393 27.076 1.00 98.00 255 LYS A CA 1
ATOM 1985 C C . LYS A 1 255 ? -26.805 6.465 26.232 1.00 98.00 255 LYS A C 1
ATOM 1987 O O . LYS A 1 255 ? -27.667 7.166 26.742 1.00 98.00 255 LYS A O 1
ATOM 1992 N N . LEU A 1 256 ? -26.449 6.588 24.955 1.00 98.00 256 LEU A N 1
ATOM 1993 C CA . LEU A 1 256 ? -27.018 7.578 24.031 1.00 98.00 256 LEU A CA 1
ATOM 1994 C C . LEU A 1 256 ? -27.613 6.913 22.793 1.00 98.00 256 LEU A C 1
ATOM 1996 O O . LEU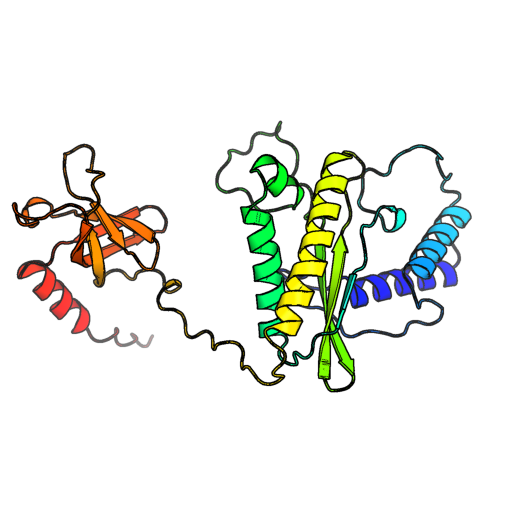 A 1 256 ? -27.201 5.828 22.383 1.00 98.00 256 LEU A O 1
ATOM 2000 N N . ILE A 1 257 ? -28.565 7.598 22.163 1.00 97.38 257 ILE A N 1
ATOM 2001 C CA . ILE A 1 257 ? -29.166 7.182 20.896 1.00 97.38 257 ILE A CA 1
ATOM 2002 C C . ILE A 1 257 ? -28.574 8.029 19.770 1.00 97.38 257 ILE A C 1
ATOM 2004 O O . ILE A 1 257 ? -28.617 9.257 19.807 1.00 97.38 257 ILE A O 1
ATOM 2008 N N . VAL A 1 258 ? -28.049 7.388 18.732 1.00 97.19 258 VAL A N 1
ATOM 2009 C CA . VAL A 1 258 ? -27.549 8.070 17.535 1.00 97.19 258 VAL A CA 1
ATOM 2010 C C . VAL A 1 258 ? -28.737 8.627 16.745 1.00 97.19 258 VAL A C 1
ATOM 2012 O O . VAL A 1 258 ? -29.518 7.865 16.187 1.00 97.19 258 VAL A O 1
ATOM 2015 N N . LYS A 1 259 ? -28.898 9.948 16.647 1.00 96.75 259 LYS A N 1
ATOM 2016 C CA . LYS A 1 259 ? -29.931 10.563 15.791 1.00 96.75 259 LYS A CA 1
ATOM 2017 C C . LYS A 1 259 ? -29.455 10.681 14.347 1.00 96.75 259 LYS A C 1
ATOM 2019 O O . LYS A 1 259 ? -30.172 10.311 13.420 1.00 96.75 259 LYS A O 1
ATOM 2024 N N . ILE A 1 260 ? -28.240 11.193 14.163 1.00 95.88 260 ILE A N 1
ATOM 2025 C CA . ILE A 1 260 ? -27.599 11.403 12.859 1.00 95.88 260 ILE A CA 1
ATOM 2026 C C . ILE A 1 260 ? -26.194 10.817 12.934 1.00 95.88 260 ILE A C 1
ATOM 2028 O O . ILE A 1 260 ? -25.458 11.143 13.858 1.00 95.88 260 ILE A O 1
ATOM 2032 N N . ALA A 1 261 ? -25.819 10.001 11.949 1.00 94.00 261 ALA A N 1
ATOM 2033 C CA . ALA A 1 261 ? -24.475 9.449 11.812 1.00 94.00 261 ALA A CA 1
ATOM 2034 C C . ALA A 1 261 ? -23.864 9.841 10.464 1.00 94.00 261 ALA A C 1
ATOM 2036 O O . ALA A 1 261 ? -23.959 9.113 9.476 1.00 94.00 261 ALA A O 1
ATOM 2037 N N . LYS A 1 262 ? -23.259 11.030 10.407 1.00 92.12 262 LYS A N 1
ATOM 2038 C CA . LYS A 1 262 ? -22.452 11.471 9.262 1.00 92.12 262 LYS A CA 1
ATOM 2039 C C . LYS A 1 262 ? -20.999 11.655 9.717 1.00 92.12 262 LYS A C 1
ATOM 2041 O O . LYS A 1 262 ? -20.797 12.114 10.838 1.00 92.12 262 LYS A O 1
ATOM 2046 N N . PRO A 1 263 ? -19.987 11.398 8.861 1.00 78.62 263 PRO A N 1
ATOM 2047 C CA . PRO A 1 263 ? -18.570 11.410 9.254 1.00 78.62 263 PRO A CA 1
ATOM 2048 C C . PRO A 1 263 ? -18.085 12.666 9.993 1.00 78.62 263 PRO A C 1
ATOM 2050 O O . PRO A 1 263 ? -17.182 12.571 10.812 1.00 78.62 263 PRO A O 1
ATOM 2053 N N . ASN A 1 264 ? -18.692 13.827 9.721 1.00 84.88 264 ASN A N 1
ATOM 2054 C CA . ASN A 1 264 ? -18.334 15.110 10.338 1.00 84.88 264 ASN A CA 1
ATOM 2055 C C . ASN A 1 264 ? -19.501 15.754 11.109 1.00 84.88 264 ASN A C 1
ATOM 2057 O O . ASN A 1 264 ? -19.402 16.903 11.527 1.00 84.88 264 ASN A O 1
ATOM 2061 N N . HIS A 1 265 ? -20.639 15.066 11.225 1.00 92.62 265 HIS A N 1
ATOM 2062 C CA . HIS A 1 265 ? -21.828 15.607 11.873 1.00 92.62 265 HIS A CA 1
ATOM 2063 C C . HIS A 1 265 ? -22.618 14.466 12.506 1.00 92.62 265 HIS A C 1
ATOM 2065 O O . HIS A 1 265 ? -23.505 13.874 11.884 1.00 92.62 265 HIS A O 1
ATOM 2071 N N . THR A 1 266 ? -22.245 14.149 13.742 1.00 96.75 266 THR A N 1
ATOM 2072 C CA . THR A 1 266 ? -22.948 13.168 14.562 1.00 96.75 266 THR A CA 1
ATOM 2073 C C . THR A 1 266 ? -23.757 13.900 15.617 1.00 96.75 266 THR A C 1
ATOM 2075 O O . THR A 1 266 ? -23.277 14.850 16.239 1.00 96.75 266 THR A O 1
ATOM 2078 N N . VAL A 1 267 ? -25.007 13.480 15.777 1.00 97.81 267 VAL A N 1
ATOM 2079 C CA . VAL A 1 267 ? -25.940 14.055 16.747 1.00 97.81 267 VAL A CA 1
ATOM 2080 C C . VAL A 1 267 ? -26.473 12.928 17.605 1.00 97.81 267 VAL A C 1
ATOM 2082 O O . VAL A 1 267 ? -26.946 11.918 17.073 1.00 97.81 267 VAL A O 1
ATOM 2085 N N . PHE A 1 268 ? -26.396 13.109 18.916 1.00 98.19 268 PHE A N 1
ATOM 2086 C CA . PHE A 1 268 ? -26.875 12.160 19.905 1.00 98.19 268 PHE A CA 1
ATOM 2087 C C . PHE A 1 268 ? -28.156 12.665 20.566 1.00 98.19 268 PHE A C 1
ATOM 2089 O O . PHE A 1 268 ? -28.427 13.866 20.612 1.00 98.19 268 PHE A O 1
ATOM 2096 N N . LEU A 1 269 ? -28.936 11.727 21.091 1.00 98.12 269 LEU A N 1
ATOM 2097 C CA . LEU A 1 269 ? -30.079 11.984 21.951 1.00 98.12 269 LEU A CA 1
ATOM 2098 C C . LEU A 1 269 ? -29.868 11.290 23.291 1.00 98.12 269 LEU A C 1
ATOM 2100 O O . LEU A 1 269 ? -29.513 10.108 23.335 1.00 98.12 269 LEU A O 1
ATOM 2104 N N . TRP A 1 270 ? -30.136 12.023 24.365 1.00 98.38 270 TRP A N 1
ATOM 2105 C CA . TRP A 1 270 ? -30.285 11.455 25.693 1.00 98.38 270 TRP A CA 1
ATOM 2106 C C . TRP A 1 270 ? -31.563 10.598 25.748 1.00 98.38 270 TRP A C 1
ATOM 2108 O O . TRP A 1 270 ? -32.604 11.047 25.239 1.00 98.38 270 TRP A O 1
ATOM 2118 N N . PRO A 1 271 ? -31.524 9.380 26.316 1.00 97.50 271 PRO A N 1
ATOM 2119 C CA . PRO A 1 271 ? -32.704 8.534 26.446 1.00 97.50 271 PRO A CA 1
ATOM 2120 C C . PRO A 1 271 ? -33.760 9.199 27.333 1.00 97.50 271 PRO A C 1
ATOM 2122 O O . PRO A 1 271 ? -33.495 9.582 28.467 1.00 97.50 271 PRO A O 1
ATOM 2125 N N . THR A 1 272 ? -34.971 9.335 26.810 1.00 97.44 272 THR A N 1
ATOM 2126 C CA . THR A 1 272 ? -36.162 9.764 27.543 1.00 97.44 272 THR A CA 1
ATOM 2127 C C . THR A 1 272 ? -37.288 8.785 27.217 1.00 97.44 272 THR A C 1
ATOM 2129 O O . THR A 1 272 ? -37.236 8.134 26.166 1.00 97.44 272 THR A O 1
ATOM 2132 N N . PRO A 1 273 ? -38.351 8.697 28.035 1.00 96.69 273 PRO A N 1
ATOM 2133 C CA . PRO A 1 273 ? -39.484 7.819 27.733 1.00 96.69 273 PRO A CA 1
ATOM 2134 C C . PRO A 1 273 ? -40.046 8.029 26.314 1.00 96.69 273 PRO A C 1
ATOM 2136 O O . PRO A 1 273 ? -40.398 7.072 25.621 1.00 96.69 273 PRO A O 1
ATOM 2139 N N . GLY A 1 274 ? -40.048 9.279 25.833 1.00 94.06 274 GLY A N 1
ATOM 2140 C CA . GLY A 1 274 ? -40.461 9.622 24.472 1.00 94.06 274 GLY A CA 1
ATOM 2141 C C . GLY A 1 274 ? -39.517 9.093 23.385 1.00 94.06 274 GLY A C 1
ATOM 2142 O O . GLY A 1 274 ? -39.984 8.532 22.390 1.00 94.06 274 GLY A O 1
ATOM 2143 N N . THR A 1 275 ? -38.196 9.225 23.553 1.00 92.44 275 THR A N 1
ATOM 2144 C CA . THR A 1 275 ? -37.227 8.750 22.546 1.00 92.44 275 THR A CA 1
ATOM 2145 C C . THR A 1 275 ? -37.148 7.223 22.502 1.00 92.44 275 THR A C 1
ATOM 2147 O O . THR A 1 275 ? -37.061 6.646 21.414 1.00 92.44 275 THR A O 1
ATOM 2150 N N . GLU A 1 276 ? -37.296 6.551 23.645 1.00 92.38 276 GLU A N 1
ATOM 2151 C CA . GLU A 1 276 ? -37.385 5.089 23.715 1.00 92.38 276 GLU A CA 1
ATOM 2152 C C . GLU A 1 276 ? -38.657 4.558 23.043 1.00 92.38 276 GLU A C 1
ATOM 2154 O O . GLU A 1 276 ? -38.615 3.572 22.298 1.00 92.38 276 GLU A O 1
ATOM 2159 N N . GLN A 1 277 ? -39.797 5.234 23.226 1.00 92.56 277 GLN A N 1
ATOM 2160 C CA . GLN A 1 277 ? -41.039 4.858 22.553 1.00 92.56 277 GLN A CA 1
ATOM 2161 C C . GLN A 1 277 ? -40.930 5.025 21.029 1.00 92.56 277 GLN A C 1
ATOM 2163 O O . GLN A 1 277 ? -41.404 4.166 20.278 1.00 92.56 277 GLN A O 1
ATOM 2168 N N . MET A 1 278 ? -40.271 6.088 20.550 1.00 87.56 278 MET A N 1
ATOM 2169 C CA . MET A 1 278 ? -39.986 6.268 19.121 1.00 87.56 278 MET A CA 1
ATOM 2170 C C . MET A 1 278 ? -39.079 5.158 18.569 1.00 87.56 278 MET A C 1
ATOM 2172 O O . MET A 1 278 ? -39.346 4.657 17.473 1.00 87.56 278 MET A O 1
ATOM 2176 N N . GLN A 1 279 ? -38.059 4.720 19.321 1.00 88.88 279 GLN A N 1
ATOM 2177 C CA . GLN A 1 279 ? -37.227 3.568 18.944 1.00 88.88 279 GLN A CA 1
ATOM 2178 C C . GLN A 1 279 ? -38.051 2.277 18.845 1.00 88.88 279 GLN A C 1
ATOM 2180 O O . GLN A 1 279 ? -37.957 1.574 17.839 1.00 88.88 279 GLN A O 1
ATOM 2185 N N . ARG A 1 280 ? -38.915 1.993 19.830 1.00 88.25 280 ARG A N 1
ATOM 2186 C CA . ARG A 1 280 ? -39.788 0.802 19.823 1.00 88.25 280 ARG A CA 1
ATOM 2187 C C . ARG A 1 280 ? -40.788 0.806 18.663 1.00 88.25 280 ARG A C 1
ATOM 2189 O O . ARG A 1 280 ? -41.073 -0.241 18.085 1.00 88.25 280 ARG A O 1
ATOM 2196 N N . LYS A 1 281 ? -41.326 1.973 18.290 1.00 87.75 281 LYS A N 1
ATOM 2197 C CA . LYS A 1 281 ? -42.209 2.105 17.115 1.00 87.75 281 LYS A CA 1
ATOM 2198 C C . LYS A 1 281 ? -41.446 1.900 15.803 1.00 87.75 281 LYS A C 1
ATOM 2200 O O . LYS A 1 281 ? -41.984 1.308 14.872 1.00 87.75 281 LYS A O 1
ATOM 2205 N N . ALA A 1 282 ? -40.197 2.359 15.732 1.00 83.25 282 ALA A N 1
ATOM 2206 C CA . ALA A 1 282 ? -39.354 2.195 14.554 1.00 83.25 282 ALA A CA 1
ATOM 2207 C C . ALA A 1 282 ? -38.968 0.733 14.287 1.00 83.25 282 ALA A C 1
ATOM 2209 O O . ALA A 1 282 ? -38.963 0.329 13.128 1.00 83.25 282 ALA A O 1
ATOM 2210 N N . THR A 1 283 ? -38.676 -0.057 15.326 1.00 82.75 283 THR A N 1
ATOM 2211 C CA . THR A 1 283 ? -38.330 -1.483 15.177 1.00 82.75 283 THR A CA 1
ATOM 2212 C C . THR A 1 283 ? -39.533 -2.360 14.844 1.00 82.75 283 THR A C 1
ATOM 2214 O O . THR A 1 283 ? -39.374 -3.405 14.223 1.00 82.75 283 THR A O 1
ATOM 2217 N N . ARG A 1 284 ? -40.746 -1.928 15.213 1.00 81.50 284 ARG A N 1
ATOM 2218 C CA . ARG A 1 284 ? -41.997 -2.640 14.913 1.00 81.50 284 ARG A CA 1
ATOM 2219 C C . ARG A 1 284 ? -42.499 -2.473 13.485 1.00 81.50 284 ARG A C 1
ATOM 2221 O O . ARG A 1 284 ? -43.381 -3.227 13.089 1.00 81.50 284 ARG A O 1
ATOM 2228 N N . LYS A 1 285 ? -41.996 -1.502 12.716 1.00 72.44 285 LYS A N 1
ATOM 2229 C CA . LYS A 1 285 ? -42.412 -1.356 11.319 1.00 72.44 285 LYS A CA 1
ATOM 2230 C C . LYS A 1 285 ? -41.783 -2.520 10.539 1.00 72.44 285 LYS A C 1
ATOM 2232 O O . LYS A 1 285 ? -40.556 -2.534 10.429 1.00 72.44 285 LYS A O 1
ATOM 2237 N N . PRO A 1 286 ? -42.567 -3.504 10.052 1.00 71.62 286 PRO A N 1
ATOM 2238 C CA . PRO A 1 286 ? -42.004 -4.635 9.328 1.00 71.62 286 PRO A CA 1
ATOM 2239 C C . PRO A 1 286 ? -41.170 -4.102 8.158 1.00 71.62 286 PRO A C 1
ATOM 2241 O O . PRO A 1 286 ? -41.572 -3.099 7.549 1.00 71.62 286 PRO A O 1
ATOM 2244 N N . PRO A 1 287 ? -39.998 -4.703 7.870 1.00 66.44 287 PRO A N 1
ATOM 2245 C CA . PRO A 1 287 ? -39.166 -4.288 6.749 1.00 66.44 287 PRO A CA 1
ATOM 2246 C C . PRO A 1 287 ? -40.058 -4.304 5.517 1.00 66.44 287 PRO A C 1
ATOM 2248 O O . PRO A 1 287 ? -40.642 -5.339 5.205 1.00 66.44 287 PRO A O 1
ATOM 2251 N N . GLY A 1 288 ? -40.266 -3.117 4.935 1.00 60.84 288 GLY A N 1
ATOM 2252 C CA . GLY A 1 288 ? -41.375 -2.843 4.030 1.00 60.84 288 GLY A CA 1
ATOM 2253 C C . GLY A 1 288 ? -41.601 -3.997 3.067 1.00 60.84 288 GLY A C 1
ATOM 2254 O O . GLY A 1 288 ? -40.697 -4.350 2.309 1.00 60.84 288 GLY A O 1
ATOM 2255 N N . GLY A 1 289 ? -42.798 -4.589 3.133 1.00 54.22 289 GLY A N 1
ATOM 2256 C CA . GLY A 1 289 ? -43.239 -5.555 2.142 1.00 54.22 289 GLY A CA 1
ATOM 2257 C C . GLY A 1 289 ? -42.969 -4.948 0.775 1.00 54.22 289 GLY A C 1
ATOM 2258 O O . GLY A 1 289 ? -43.458 -3.854 0.477 1.00 54.22 289 GLY A O 1
ATOM 2259 N N . ARG A 1 290 ? -42.101 -5.604 -0.003 1.00 55.72 290 ARG A N 1
ATOM 2260 C CA . ARG A 1 290 ? -41.823 -5.224 -1.385 1.00 55.72 290 ARG A CA 1
ATOM 2261 C C . ARG A 1 290 ? -43.179 -5.064 -2.059 1.00 55.72 290 ARG A C 1
ATOM 2263 O O . ARG A 1 290 ? -43.895 -6.052 -2.206 1.00 55.72 290 ARG A O 1
ATOM 2270 N N . ARG A 1 291 ? -43.540 -3.835 -2.435 1.00 55.06 291 ARG A N 1
ATOM 2271 C CA . ARG A 1 291 ? -44.603 -3.628 -3.416 1.00 55.06 291 ARG A CA 1
ATOM 2272 C C . ARG A 1 291 ? -44.130 -4.375 -4.658 1.00 55.06 291 ARG A C 1
ATOM 2274 O O . ARG A 1 291 ? -43.146 -3.963 -5.269 1.00 55.06 291 ARG A O 1
ATOM 2281 N N . ARG A 1 292 ? -44.727 -5.543 -4.910 1.00 52.56 292 ARG A N 1
ATO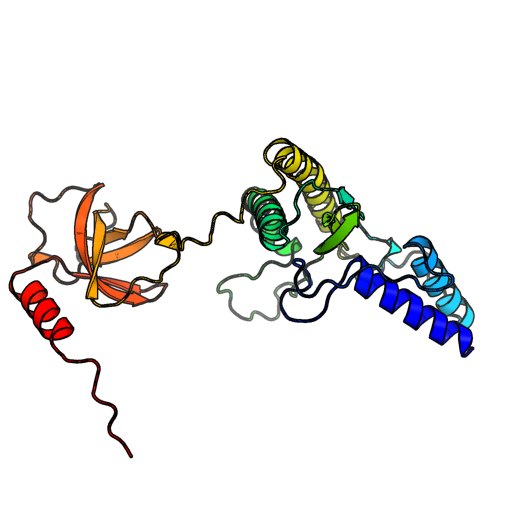M 2282 C CA . ARG A 1 292 ? -44.603 -6.228 -6.193 1.00 52.56 292 ARG A CA 1
ATOM 2283 C C . ARG A 1 292 ? -45.191 -5.255 -7.210 1.00 52.56 292 ARG A C 1
ATOM 2285 O O . ARG A 1 292 ? -46.356 -4.886 -7.076 1.00 52.56 292 ARG A O 1
ATOM 2292 N N . TRP A 1 293 ? -44.326 -4.759 -8.081 1.00 59.19 293 TRP A N 1
ATOM 2293 C CA . TRP A 1 293 ? -44.720 -4.164 -9.348 1.00 59.19 293 TRP A CA 1
ATOM 2294 C C . TRP A 1 293 ? -44.946 -5.302 -10.332 1.00 59.19 293 TRP A C 1
ATOM 2296 O O . TRP A 1 293 ? -44.186 -6.296 -10.224 1.00 59.19 293 TRP A O 1
#